Protein AF-A0A9X3ALA8-F1 (afdb_monomer_lite)

Foldseek 3Di:
DDPDDPLDAAEDEAALVLLLVQLVQCLVPDDLVLLVLQDQQFCSVLVQSVVCSLQVHHFPDADPDLAARGKHQSVVRDDDDSCVLWDNPARMAGEHEGEDDFCVSVVVVVVVVCVVVVHDCPPPDADEDEDAPQVSVVVCVVVQVVQLVSCVVRDDLSHAYEYEYEYECSRYNHPCVVPPDLDCFSVYDFDDPRLSHQWYWYDDPPFWIWIQGNVVSGIYTYHNDDDPPPGDDDDPDQDDSSLSSVVSSCVSSVPPDDRPRPDGDDDDPPDPPDD

Secondary structure (DSSP, 8-state):
---------EEEEEETHHHHHHHHHHHHHS-HHHHHHS-GGGTHHHHHHHHHHHHTS--SEE-SSSS-SEEEETTTS-SSSGGGTSPTT-SEEEEEEEE---SHHHHHHHHHHHHHTT---TT------EE-HHHHHHHHHHHHHHHHHHHHHHS-TTSEEEEEEEE-TTT-EEGGGTSS-S--GGGSPP--S-TTSSEEEEEETTTEEEEEETTTTEEEEEEEEE--TTPPPP--TTS-HHHHHHHHHHHHTT--S--TT--------------

Structure (mmCIF, N/CA/C/O backbone):
data_AF-A0A9X3ALA8-F1
#
_entry.id   AF-A0A9X3ALA8-F1
#
loop_
_atom_site.group_PDB
_atom_site.id
_atom_site.type_symbol
_atom_site.label_atom_id
_atom_site.label_alt_id
_atom_site.label_comp_id
_atom_site.label_asym_id
_atom_site.label_entity_id
_atom_site.label_seq_id
_atom_site.pdbx_PDB_ins_code
_atom_site.Cartn_x
_atom_site.Cartn_y
_atom_site.Cartn_z
_atom_site.occupancy
_atom_site.B_iso_or_equiv
_atom_site.auth_seq_id
_atom_site.auth_comp_id
_atom_site.auth_asym_id
_atom_site.auth_atom_id
_atom_site.pdbx_PDB_model_num
ATOM 1 N N . MET A 1 1 ? -40.105 -11.395 -2.330 1.00 38.12 1 MET A N 1
ATOM 2 C CA . MET A 1 1 ? -39.037 -11.523 -3.337 1.00 38.12 1 MET A CA 1
ATOM 3 C C . MET A 1 1 ? -37.806 -10.907 -2.707 1.00 38.12 1 MET A C 1
ATOM 5 O O . MET A 1 1 ? -37.690 -9.688 -2.659 1.00 38.12 1 MET A O 1
ATOM 9 N N . GLU A 1 2 ? -37.025 -11.747 -2.037 1.00 36.91 2 GLU A N 1
ATOM 10 C CA . GLU A 1 2 ? -35.783 -11.352 -1.377 1.00 36.91 2 GLU A CA 1
ATOM 11 C C . GLU A 1 2 ? -34.797 -10.885 -2.449 1.00 36.91 2 GLU A C 1
ATOM 13 O O . GLU A 1 2 ? -34.612 -11.559 -3.458 1.00 36.91 2 GLU A O 1
ATOM 18 N N . ARG A 1 3 ? -34.206 -9.702 -2.262 1.00 38.91 3 ARG A N 1
ATOM 19 C CA . ARG A 1 3 ? -33.035 -9.268 -3.029 1.00 38.91 3 ARG A CA 1
ATOM 20 C C . ARG A 1 3 ? -31.805 -9.962 -2.435 1.00 38.91 3 ARG A C 1
ATOM 22 O O . ARG A 1 3 ? -31.016 -9.317 -1.753 1.00 38.91 3 ARG A O 1
ATOM 29 N N . SER A 1 4 ? -31.685 -11.269 -2.628 1.00 48.94 4 SER A N 1
ATOM 30 C CA . SER A 1 4 ? -30.377 -11.926 -2.646 1.00 48.94 4 SER A CA 1
ATOM 31 C C . SER A 1 4 ? -29.845 -11.830 -4.079 1.00 48.94 4 SER A C 1
ATOM 33 O O . SER A 1 4 ? -30.636 -11.886 -5.015 1.00 48.94 4 SER A O 1
ATOM 35 N N . ASP A 1 5 ? -28.536 -11.652 -4.238 1.00 43.50 5 ASP A N 1
ATOM 36 C CA . ASP A 1 5 ? -27.794 -11.685 -5.515 1.00 43.50 5 ASP A CA 1
ATOM 37 C C . ASP A 1 5 ? -27.557 -10.345 -6.230 1.00 43.50 5 ASP A C 1
ATOM 39 O O . ASP A 1 5 ? -27.480 -10.281 -7.454 1.00 43.50 5 ASP A O 1
ATOM 43 N N . ILE A 1 6 ? -27.318 -9.265 -5.480 1.00 41.75 6 ILE A N 1
ATOM 44 C CA . ILE A 1 6 ? -26.367 -8.258 -5.979 1.00 41.75 6 ILE A CA 1
ATOM 45 C C . ILE A 1 6 ? -25.031 -8.534 -5.291 1.00 41.75 6 ILE A C 1
ATOM 47 O O . ILE A 1 6 ? -24.804 -8.090 -4.167 1.00 41.75 6 ILE A O 1
ATOM 51 N N . GLN A 1 7 ? -24.161 -9.289 -5.965 1.00 56.69 7 GLN A N 1
ATOM 52 C CA . GLN A 1 7 ? -22.738 -9.326 -5.639 1.00 56.69 7 GLN A CA 1
ATOM 53 C C . GLN A 1 7 ? -22.156 -7.981 -6.083 1.00 56.69 7 GLN A C 1
ATOM 55 O O . GLN A 1 7 ? -22.127 -7.662 -7.268 1.00 56.69 7 GLN A O 1
ATOM 60 N N . GLY A 1 8 ? -21.793 -7.138 -5.123 1.00 65.81 8 GLY A N 1
ATOM 61 C CA . GLY A 1 8 ? -21.275 -5.799 -5.377 1.00 65.81 8 GLY A CA 1
ATOM 62 C C . GLY A 1 8 ? -20.132 -5.483 -4.429 1.00 65.81 8 GLY A C 1
ATOM 63 O O . GLY A 1 8 ? -20.036 -6.059 -3.348 1.00 65.81 8 GLY A O 1
ATOM 64 N N . SER A 1 9 ? -19.261 -4.563 -4.828 1.00 75.56 9 SER A N 1
ATOM 65 C CA . SER A 1 9 ? -18.171 -4.081 -3.984 1.00 75.56 9 SER A CA 1
ATOM 66 C C . SER A 1 9 ? -18.457 -2.691 -3.442 1.00 75.56 9 SER A C 1
ATOM 68 O O . SER A 1 9 ? -19.070 -1.858 -4.111 1.00 75.56 9 SER A O 1
ATOM 70 N N . ILE A 1 10 ? -17.943 -2.410 -2.248 1.00 86.19 10 ILE A N 1
ATOM 71 C CA . ILE A 1 10 ? -17.918 -1.050 -1.717 1.00 86.19 10 ILE A CA 1
ATOM 72 C C . ILE A 1 10 ? -16.819 -0.284 -2.461 1.00 86.19 10 ILE A C 1
ATOM 74 O O . ILE A 1 10 ? -15.718 -0.803 -2.653 1.00 86.19 10 ILE A O 1
ATOM 78 N N . VAL A 1 11 ? -17.118 0.942 -2.880 1.00 87.88 11 VAL A N 1
ATOM 79 C CA . VAL A 1 11 ? -16.150 1.858 -3.489 1.00 87.88 11 VAL A CA 1
ATOM 80 C C . VAL A 1 11 ? -16.094 3.122 -2.643 1.00 87.88 11 VAL A C 1
ATOM 82 O O . VAL A 1 11 ? -17.128 3.727 -2.358 1.00 87.88 11 VAL A O 1
ATOM 85 N N . THR A 1 12 ? -14.888 3.514 -2.251 1.00 87.06 12 THR A N 1
ATOM 86 C CA . THR A 1 12 ? -14.603 4.780 -1.581 1.00 87.06 12 THR A CA 1
ATOM 87 C C . THR A 1 12 ? -13.748 5.619 -2.517 1.00 87.06 12 THR A C 1
ATOM 89 O O . THR A 1 12 ? -12.631 5.234 -2.859 1.00 87.06 12 THR A O 1
ATOM 92 N N . VAL A 1 13 ? -14.277 6.767 -2.930 1.00 85.56 13 VAL A N 1
ATOM 93 C CA . VAL A 1 13 ? -13.537 7.733 -3.745 1.00 85.56 13 VAL A CA 1
ATOM 94 C C . VAL A 1 13 ? -12.825 8.709 -2.820 1.00 85.56 13 VAL A C 1
ATOM 96 O O . VAL A 1 13 ? -13.446 9.282 -1.925 1.00 85.56 13 VAL A O 1
ATOM 99 N N . ILE A 1 14 ? -11.530 8.889 -3.048 1.00 84.56 14 ILE A N 1
ATOM 100 C CA . ILE A 1 14 ? -10.663 9.800 -2.307 1.00 84.56 14 ILE A CA 1
ATOM 101 C C . ILE A 1 14 ? -10.253 10.933 -3.263 1.00 84.56 14 ILE A C 1
ATOM 103 O O . ILE A 1 14 ? -9.946 10.653 -4.431 1.00 84.56 14 ILE A O 1
ATOM 107 N N . PRO A 1 15 ? -10.284 12.208 -2.830 1.00 86.62 15 PRO A N 1
ATOM 108 C CA . PRO A 1 15 ? -9.852 13.311 -3.677 1.00 86.62 15 PRO A CA 1
ATOM 109 C C . PRO A 1 15 ? -8.383 13.174 -4.089 1.00 86.62 15 PRO A C 1
ATOM 111 O O . PRO A 1 15 ? -7.535 12.859 -3.264 1.00 86.62 15 PRO A O 1
ATOM 114 N N . GLN A 1 16 ? -8.058 13.436 -5.353 1.00 87.62 16 GLN A N 1
ATOM 115 C CA . GLN A 1 16 ? -6.701 13.249 -5.873 1.00 87.62 16 GLN A CA 1
ATOM 116 C C . GLN A 1 16 ? -5.673 14.120 -5.144 1.00 87.62 16 GLN A C 1
ATOM 118 O O . GLN A 1 16 ? -4.558 13.672 -4.898 1.00 87.62 16 GLN A O 1
ATOM 123 N N . HIS A 1 17 ? -6.043 15.339 -4.740 1.00 88.06 17 HIS A N 1
ATOM 124 C CA . HIS A 1 17 ? -5.127 16.251 -4.053 1.00 88.06 17 HIS A CA 1
ATOM 125 C C . HIS A 1 17 ? -4.599 15.691 -2.723 1.00 88.06 17 HIS A C 1
ATOM 127 O O . HIS A 1 17 ? -3.529 16.109 -2.281 1.00 88.06 17 HIS A O 1
ATOM 133 N N . THR A 1 18 ? -5.300 14.746 -2.080 1.00 90.12 18 THR A N 1
ATOM 134 C CA . THR A 1 18 ? -4.857 14.203 -0.788 1.00 90.12 18 THR A CA 1
ATOM 135 C C . THR A 1 18 ? -3.587 13.371 -0.923 1.00 90.12 18 THR A C 1
ATOM 137 O O . THR A 1 18 ? -2.823 13.300 0.034 1.00 90.12 18 THR A O 1
ATOM 140 N N . ILE A 1 19 ? -3.325 12.767 -2.091 1.00 92.38 19 ILE A N 1
ATOM 141 C CA . ILE A 1 19 ? -2.098 11.990 -2.320 1.00 92.38 19 ILE A CA 1
ATOM 142 C C . ILE A 1 19 ? -0.867 12.907 -2.371 1.00 92.38 19 ILE A C 1
ATOM 144 O O . ILE A 1 19 ? 0.154 12.596 -1.768 1.00 92.38 19 ILE A O 1
ATOM 148 N N . LEU A 1 20 ? -0.975 14.069 -3.027 1.00 92.62 20 LEU A N 1
ATOM 149 C CA . LEU A 1 20 ? 0.115 15.044 -3.115 1.00 92.62 20 LEU A CA 1
ATOM 150 C C . LEU A 1 20 ? 0.273 15.802 -1.797 1.00 92.62 20 LEU A C 1
ATOM 152 O O . LEU A 1 20 ? 1.390 16.005 -1.329 1.00 92.62 20 LEU A O 1
ATOM 156 N N . TRP A 1 21 ? -0.842 16.135 -1.139 1.00 94.50 21 TRP A N 1
ATOM 157 C CA . TRP A 1 21 ? -0.806 16.655 0.225 1.00 94.50 21 TRP A CA 1
ATOM 158 C C . TRP A 1 21 ? -0.076 15.697 1.173 1.00 94.50 21 TRP A C 1
ATOM 160 O O . TRP A 1 21 ? 0.713 16.151 1.995 1.00 94.50 21 TRP A O 1
ATOM 170 N N . ALA A 1 22 ? -0.288 14.382 1.050 1.00 95.69 22 ALA A N 1
ATOM 171 C CA . ALA A 1 22 ? 0.392 13.402 1.891 1.00 95.69 22 ALA A CA 1
ATOM 172 C C . ALA A 1 22 ? 1.913 13.429 1.700 1.00 95.69 22 ALA A C 1
ATOM 174 O O . ALA A 1 22 ? 2.646 13.332 2.682 1.00 95.69 22 ALA A O 1
ATOM 175 N N . VAL A 1 23 ? 2.391 13.625 0.466 1.00 97.06 23 VAL A N 1
ATOM 176 C CA . VAL A 1 23 ? 3.822 13.813 0.179 1.00 97.06 23 VAL A CA 1
ATOM 177 C C . VAL A 1 23 ? 4.366 15.024 0.934 1.00 97.06 23 VAL A C 1
ATOM 179 O O . VAL A 1 23 ? 5.361 14.906 1.649 1.00 97.06 23 VAL A O 1
ATOM 182 N N . ASP A 1 24 ? 3.697 16.173 0.822 1.00 97.31 24 ASP A N 1
ATOM 183 C CA . ASP A 1 24 ? 4.084 17.388 1.544 1.00 97.31 24 ASP A CA 1
ATOM 184 C C . ASP A 1 24 ? 4.059 17.198 3.058 1.00 97.31 24 ASP A C 1
ATOM 186 O O . ASP A 1 24 ? 5.003 17.582 3.751 1.00 97.31 24 ASP A O 1
ATOM 190 N N . ALA A 1 25 ? 3.000 16.581 3.574 1.00 96.50 25 ALA A N 1
ATOM 191 C CA . ALA A 1 25 ? 2.825 16.351 4.995 1.00 96.50 25 ALA A CA 1
ATOM 192 C C . ALA A 1 25 ? 3.942 15.455 5.549 1.00 96.50 25 ALA A C 1
ATOM 194 O O . ALA A 1 25 ? 4.542 15.804 6.566 1.00 96.50 25 ALA A O 1
ATOM 195 N N . LEU A 1 26 ? 4.275 14.354 4.869 1.00 97.12 26 LEU A N 1
ATOM 196 C CA . LEU A 1 26 ? 5.369 13.466 5.269 1.00 97.12 26 LEU A CA 1
ATOM 197 C C . LEU A 1 26 ? 6.712 14.205 5.282 1.00 97.12 26 LEU A C 1
ATOM 199 O O . LEU A 1 26 ? 7.423 14.152 6.280 1.00 97.12 26 LEU A O 1
ATOM 203 N N . VAL A 1 27 ? 7.037 14.944 4.218 1.00 96.38 27 VAL A N 1
ATOM 204 C CA . VAL A 1 27 ? 8.310 15.680 4.116 1.00 96.38 27 VAL A CA 1
ATOM 205 C C . VAL A 1 27 ? 8.429 16.781 5.176 1.00 96.38 27 VAL A C 1
ATOM 207 O O . VAL A 1 27 ? 9.523 17.046 5.667 1.00 96.38 27 VAL A O 1
ATOM 210 N N . GLN A 1 28 ? 7.325 17.442 5.529 1.00 96.44 28 GLN A N 1
ATOM 211 C CA . GLN A 1 28 ? 7.331 18.552 6.486 1.00 96.44 28 GLN A CA 1
ATOM 212 C C . GLN A 1 28 ? 7.344 18.103 7.950 1.00 96.44 28 GLN A C 1
ATOM 214 O O . GLN A 1 28 ? 7.863 18.835 8.792 1.00 96.44 28 GLN A O 1
ATOM 219 N N . ASN A 1 29 ? 6.741 16.953 8.266 1.00 95.94 29 ASN A N 1
ATOM 220 C CA . ASN A 1 29 ? 6.513 16.534 9.654 1.00 95.94 29 ASN A CA 1
ATOM 221 C C . ASN A 1 29 ? 7.430 15.401 10.118 1.00 95.94 29 ASN A C 1
ATOM 223 O O . ASN A 1 29 ? 7.569 15.217 11.325 1.00 95.94 29 ASN A O 1
ATOM 227 N N . LEU A 1 30 ? 8.056 14.662 9.201 1.00 94.75 30 LEU A N 1
ATOM 228 C CA . LEU A 1 30 ? 9.014 13.616 9.547 1.00 94.75 30 LEU A CA 1
ATOM 229 C C . LEU A 1 30 ? 10.443 14.151 9.533 1.00 94.75 30 LEU A C 1
ATOM 231 O O . LEU A 1 30 ? 10.818 14.992 8.715 1.00 94.75 30 LEU A O 1
ATOM 235 N N . SER A 1 31 ? 11.266 13.631 10.437 1.00 93.12 31 SER A N 1
ATOM 236 C CA . SER A 1 31 ? 12.702 13.882 10.419 1.00 93.12 31 SER A CA 1
ATOM 237 C C . SER A 1 31 ? 13.378 13.193 9.227 1.00 93.12 31 SER A C 1
ATOM 239 O O . SER A 1 31 ? 12.863 12.237 8.646 1.00 93.12 31 SER A O 1
ATOM 241 N N . ALA A 1 32 ? 14.583 13.646 8.874 1.00 91.00 32 ALA A N 1
ATOM 242 C CA . ALA A 1 32 ? 15.365 13.029 7.802 1.00 91.00 32 ALA A CA 1
ATOM 243 C C . ALA A 1 32 ? 15.684 11.544 8.074 1.00 91.00 32 ALA A C 1
ATOM 245 O O . ALA A 1 32 ? 15.711 10.742 7.138 1.00 91.00 32 ALA A O 1
ATOM 246 N N . ASP A 1 33 ? 15.894 11.173 9.340 1.00 90.69 33 ASP A N 1
ATOM 247 C CA . ASP A 1 33 ? 16.177 9.791 9.740 1.00 90.69 33 ASP A CA 1
ATOM 248 C C . ASP A 1 33 ? 14.945 8.894 9.551 1.00 90.69 33 ASP A C 1
ATOM 250 O O . ASP A 1 33 ? 15.064 7.789 9.023 1.00 90.69 33 ASP A O 1
ATOM 254 N N . GLU A 1 34 ? 13.756 9.390 9.902 1.00 93.12 34 GLU A N 1
ATOM 255 C CA . GLU A 1 34 ? 12.478 8.696 9.678 1.00 93.12 34 GLU A CA 1
ATOM 256 C C . GLU A 1 34 ? 12.138 8.578 8.189 1.00 93.12 34 GLU A C 1
ATOM 258 O O . GLU A 1 34 ? 11.688 7.536 7.725 1.00 93.12 34 GLU A O 1
ATOM 263 N N . ILE A 1 35 ? 12.405 9.618 7.401 1.00 92.19 35 ILE A N 1
ATOM 264 C CA . ILE A 1 35 ? 12.254 9.553 5.943 1.00 92.19 35 ILE A CA 1
ATOM 265 C C . ILE A 1 35 ? 13.199 8.501 5.351 1.00 92.19 35 ILE A C 1
ATOM 267 O O . ILE A 1 35 ? 12.813 7.746 4.462 1.00 92.19 35 ILE A O 1
ATOM 271 N N . THR A 1 36 ? 14.434 8.425 5.851 1.00 89.12 36 THR A N 1
ATOM 272 C CA . THR A 1 36 ? 15.436 7.461 5.373 1.00 89.12 36 THR A CA 1
ATOM 273 C C . THR A 1 36 ? 15.092 6.023 5.772 1.00 89.12 36 THR A C 1
ATOM 275 O O . THR A 1 36 ? 15.470 5.086 5.063 1.00 89.12 36 THR A O 1
ATOM 278 N N . SER A 1 37 ? 14.376 5.818 6.884 1.00 91.00 37 SER A N 1
ATOM 279 C CA . SER A 1 37 ? 13.944 4.482 7.304 1.00 91.00 37 SER A CA 1
ATOM 280 C C . SER A 1 37 ? 12.807 3.921 6.445 1.00 91.00 37 SER A C 1
ATOM 282 O O . SER A 1 37 ? 12.694 2.699 6.356 1.00 91.00 37 SER A O 1
ATOM 284 N N . LEU A 1 38 ? 12.041 4.770 5.745 1.00 92.62 38 LEU A N 1
ATOM 285 C CA . LEU A 1 38 ? 11.041 4.349 4.760 1.00 92.62 38 LEU A CA 1
ATOM 286 C C . LEU A 1 38 ? 11.718 3.752 3.520 1.00 92.62 38 LEU A C 1
ATOM 288 O O . LEU A 1 38 ? 12.191 4.445 2.614 1.00 92.62 38 LEU A O 1
ATOM 292 N N . ARG A 1 39 ? 11.765 2.422 3.451 1.00 90.94 39 ARG A N 1
ATOM 293 C CA . ARG A 1 39 ? 12.515 1.720 2.406 1.00 90.94 39 ARG A CA 1
ATOM 294 C C . ARG A 1 39 ? 11.820 1.788 1.049 1.00 90.94 39 ARG A C 1
ATOM 296 O O . ARG A 1 39 ? 10.835 1.093 0.790 1.00 90.94 39 ARG A O 1
ATOM 303 N N . VAL A 1 40 ? 12.452 2.510 0.123 1.00 90.88 40 VAL A N 1
ATOM 304 C CA . VAL A 1 40 ? 11.976 2.639 -1.263 1.00 90.88 40 VAL A CA 1
ATOM 305 C C . VAL A 1 40 ? 11.856 1.292 -1.965 1.00 90.88 40 VAL A C 1
ATOM 307 O O . VAL A 1 40 ? 10.820 0.994 -2.535 1.00 90.88 40 VAL A O 1
ATOM 310 N N . ARG A 1 41 ? 12.862 0.410 -1.883 1.00 87.94 41 ARG A N 1
ATOM 311 C CA . ARG A 1 41 ? 12.823 -0.873 -2.616 1.00 87.94 41 ARG A CA 1
ATOM 312 C C . ARG A 1 41 ? 11.744 -1.844 -2.124 1.00 87.94 41 ARG A C 1
ATOM 314 O O . ARG A 1 41 ? 11.311 -2.680 -2.910 1.00 87.94 41 ARG A O 1
ATOM 321 N N . SER A 1 42 ? 11.324 -1.778 -0.855 1.00 88.44 42 SER A N 1
ATOM 322 C CA . SER A 1 42 ? 10.202 -2.587 -0.342 1.00 88.44 42 SER A CA 1
ATOM 323 C C . SER A 1 42 ? 8.847 -1.898 -0.515 1.00 88.44 42 SER A C 1
ATOM 325 O O . SER A 1 42 ? 7.827 -2.569 -0.377 1.00 88.44 42 SER A O 1
ATOM 327 N N . GLY A 1 43 ? 8.837 -0.612 -0.892 1.00 91.94 43 GLY A N 1
ATOM 328 C CA . GLY A 1 43 ? 7.647 0.220 -1.076 1.00 91.94 43 GLY A CA 1
ATOM 329 C C . GLY A 1 43 ? 6.990 0.677 0.226 1.00 91.94 43 GLY A C 1
ATOM 330 O O . GLY A 1 43 ? 5.820 1.047 0.234 1.00 91.94 43 GLY A O 1
ATOM 331 N N . GLU A 1 44 ? 7.733 0.675 1.334 1.00 94.56 44 GLU A N 1
ATOM 332 C CA . GLU A 1 44 ? 7.251 1.206 2.617 1.00 94.56 44 GLU A CA 1
ATOM 333 C C . GLU A 1 44 ? 6.888 2.698 2.513 1.00 94.56 44 GLU A C 1
ATOM 335 O O . GLU A 1 44 ? 5.928 3.142 3.139 1.00 94.56 44 GLU A O 1
ATOM 340 N N . HIS A 1 45 ? 7.576 3.463 1.657 1.00 95.25 45 HIS A N 1
ATOM 341 C CA . HIS A 1 45 ? 7.234 4.861 1.371 1.00 95.25 45 HIS A CA 1
ATOM 342 C C . HIS A 1 45 ? 5.885 5.008 0.654 1.00 95.25 45 HIS A C 1
ATOM 344 O O . HIS A 1 45 ? 5.132 5.919 0.979 1.00 95.25 45 HIS A O 1
ATOM 350 N N . LEU A 1 46 ? 5.537 4.104 -0.271 1.00 96.50 46 LEU A N 1
ATOM 351 C CA . LEU A 1 46 ? 4.221 4.103 -0.925 1.00 96.50 46 LEU A CA 1
ATOM 352 C C . LEU A 1 46 ? 3.109 3.811 0.083 1.00 96.50 46 LEU A C 1
ATOM 354 O O . LEU A 1 46 ? 2.079 4.486 0.079 1.00 96.50 46 LEU A O 1
ATOM 358 N N . ALA A 1 47 ? 3.331 2.841 0.978 1.00 96.94 47 ALA A N 1
ATOM 359 C CA . ALA A 1 47 ? 2.410 2.572 2.078 1.00 96.94 47 ALA A CA 1
ATOM 360 C C . ALA A 1 47 ? 2.238 3.819 2.961 1.00 96.94 47 ALA A C 1
ATOM 362 O O . ALA A 1 47 ? 1.105 4.195 3.259 1.00 96.94 47 ALA A O 1
ATOM 363 N N . ALA A 1 48 ? 3.329 4.507 3.313 1.00 97.00 48 ALA A N 1
ATOM 364 C CA . ALA A 1 48 ? 3.274 5.755 4.072 1.00 97.00 48 ALA A CA 1
ATOM 365 C C . ALA A 1 48 ? 2.456 6.840 3.349 1.00 97.00 48 ALA A C 1
ATOM 367 O O . ALA A 1 48 ? 1.514 7.365 3.934 1.00 97.00 48 ALA A O 1
ATOM 368 N N . ILE A 1 49 ? 2.730 7.120 2.069 1.00 96.56 49 ILE A N 1
ATOM 369 C CA . ILE A 1 49 ? 1.978 8.108 1.271 1.00 96.56 49 ILE A CA 1
ATOM 370 C C . ILE A 1 49 ? 0.478 7.781 1.256 1.00 96.56 49 ILE A C 1
ATOM 372 O O . ILE A 1 49 ? -0.349 8.638 1.567 1.00 96.56 49 ILE A O 1
ATOM 376 N N . ILE A 1 50 ? 0.114 6.537 0.934 1.00 95.44 50 ILE A N 1
ATOM 377 C CA . ILE A 1 50 ? -1.287 6.107 0.819 1.00 95.44 50 ILE A CA 1
ATOM 378 C C . ILE A 1 50 ? -2.004 6.177 2.166 1.00 95.44 50 ILE A C 1
ATOM 380 O O . ILE A 1 50 ? -3.112 6.707 2.256 1.00 95.44 50 ILE A O 1
ATOM 384 N N . THR A 1 51 ? -1.390 5.635 3.217 1.00 94.06 51 THR A N 1
ATOM 385 C CA . THR A 1 51 ? -1.983 5.643 4.559 1.00 94.06 51 THR A CA 1
ATOM 386 C C . THR A 1 51 ? -2.083 7.055 5.120 1.00 94.06 51 THR A C 1
ATOM 388 O O . THR A 1 51 ? -3.117 7.371 5.691 1.00 94.06 51 THR A O 1
ATOM 391 N N . THR A 1 52 ? -1.116 7.944 4.879 1.00 94.31 52 THR A N 1
ATOM 392 C CA . THR A 1 52 ? -1.228 9.366 5.235 1.00 94.31 52 THR A CA 1
ATOM 393 C C . THR A 1 52 ? -2.358 10.048 4.478 1.00 94.31 52 THR A C 1
ATOM 395 O O . THR A 1 52 ? -3.179 10.719 5.101 1.00 94.31 52 THR A O 1
ATOM 398 N N . ALA A 1 53 ? -2.468 9.836 3.164 1.00 92.31 53 ALA A N 1
ATOM 399 C CA . ALA A 1 53 ? -3.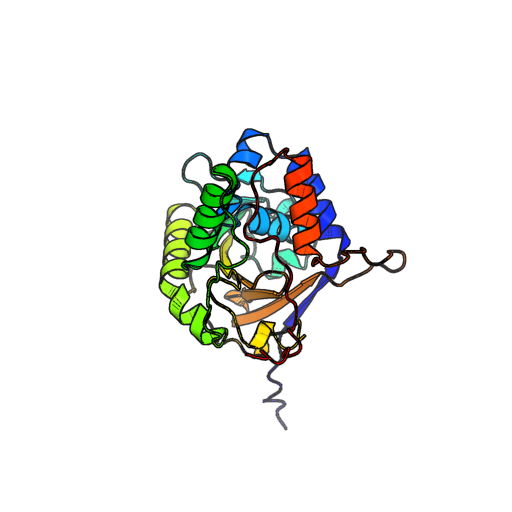557 10.391 2.362 1.00 92.31 53 ALA A CA 1
ATOM 400 C C . ALA A 1 53 ? -4.933 9.923 2.859 1.00 92.31 53 ALA A C 1
ATOM 402 O O . ALA A 1 53 ? -5.878 10.708 2.893 1.00 92.31 53 ALA A O 1
ATOM 403 N N . PHE A 1 54 ? -5.043 8.655 3.264 1.00 88.75 54 PHE A N 1
ATOM 404 C CA . PHE A 1 54 ? -6.284 8.083 3.774 1.00 88.75 54 PHE A CA 1
ATOM 405 C C . PHE A 1 54 ? -6.607 8.525 5.204 1.00 88.75 54 PHE A C 1
ATOM 407 O O . PHE A 1 54 ? -7.730 8.938 5.477 1.00 88.75 54 PHE A O 1
ATOM 414 N N . MET A 1 55 ? -5.633 8.443 6.115 1.00 88.06 55 MET A N 1
ATOM 415 C CA . MET A 1 55 ? -5.769 8.836 7.521 1.00 88.06 55 MET A CA 1
ATOM 416 C C . MET A 1 55 ? -5.911 10.349 7.686 1.00 88.06 55 MET A C 1
ATOM 418 O O . MET A 1 55 ? -6.363 10.806 8.732 1.00 88.06 55 MET A O 1
ATOM 422 N N . PHE A 1 56 ? -5.553 11.114 6.652 1.00 89.00 56 PHE A N 1
ATOM 423 C CA . PHE A 1 56 ? -5.493 12.571 6.675 1.00 89.00 56 PHE A CA 1
ATOM 424 C C . PHE A 1 56 ? -4.630 13.095 7.837 1.00 89.00 56 PHE A C 1
ATOM 426 O O . PHE A 1 56 ? -4.887 14.141 8.430 1.00 89.00 56 PHE A O 1
ATOM 433 N N . SER A 1 57 ? -3.586 12.335 8.170 1.00 91.19 57 SER A N 1
ATOM 434 C CA . SER A 1 57 ? -2.596 12.636 9.199 1.00 91.19 57 SER A CA 1
ATOM 435 C C . SER A 1 57 ? -1.286 11.919 8.876 1.00 91.19 57 SER A C 1
ATOM 437 O O . SER A 1 57 ? -1.274 10.900 8.185 1.00 91.19 57 SER A O 1
ATOM 439 N N . THR A 1 58 ? -0.161 12.455 9.342 1.00 93.75 58 THR A N 1
ATOM 440 C CA . THR A 1 58 ? 1.141 11.779 9.241 1.00 93.75 58 THR A CA 1
ATOM 441 C C . THR A 1 58 ? 1.280 10.726 10.339 1.00 93.75 58 THR A C 1
ATOM 443 O O . THR A 1 58 ? 0.636 10.858 11.386 1.00 93.75 58 THR A O 1
ATOM 446 N N . PRO A 1 59 ? 2.111 9.688 10.142 1.00 94.50 59 PRO A N 1
ATOM 447 C CA . PRO A 1 59 ? 2.400 8.753 11.217 1.00 94.50 59 PRO A CA 1
ATOM 448 C C . PRO A 1 59 ? 3.058 9.493 12.388 1.00 94.50 59 PRO A C 1
ATOM 450 O O . PRO A 1 59 ? 3.874 10.393 12.192 1.00 94.50 59 PRO A O 1
ATOM 453 N N . THR A 1 60 ? 2.675 9.126 13.607 1.00 93.31 60 THR A N 1
ATOM 454 C CA . THR A 1 60 ? 3.302 9.594 14.848 1.00 93.31 60 THR A CA 1
ATOM 455 C C . THR A 1 60 ? 4.578 8.826 15.163 1.00 93.31 60 THR A C 1
ATOM 457 O O . THR A 1 60 ? 5.418 9.332 15.898 1.00 93.31 60 THR A O 1
ATOM 460 N N . GLU A 1 61 ? 4.707 7.604 14.636 1.00 91.88 61 GLU A N 1
ATOM 461 C CA . GLU A 1 61 ? 5.909 6.778 14.754 1.00 91.88 61 GLU A CA 1
ATOM 462 C C . GLU A 1 61 ? 6.156 6.015 13.445 1.00 91.88 61 GLU A C 1
ATOM 464 O O . GLU A 1 61 ? 5.217 5.520 12.813 1.00 91.88 61 GLU A O 1
ATOM 469 N N . ILE A 1 62 ? 7.431 5.895 13.067 1.00 91.50 62 ILE A N 1
ATOM 470 C CA . ILE A 1 62 ? 7.927 5.028 11.991 1.00 91.50 62 ILE A CA 1
ATOM 471 C C . ILE A 1 62 ? 8.956 4.080 12.607 1.00 91.50 62 ILE A C 1
ATOM 473 O O . ILE A 1 62 ? 9.804 4.527 13.389 1.00 91.50 62 ILE A O 1
ATOM 477 N N . ASP A 1 63 ? 8.884 2.780 12.290 1.00 83.69 63 ASP A N 1
ATOM 478 C CA . ASP A 1 63 ? 9.729 1.786 12.964 1.00 83.69 63 ASP A CA 1
ATOM 479 C C . ASP A 1 63 ? 11.226 2.092 12.803 1.00 83.69 63 ASP A C 1
ATOM 481 O O . ASP A 1 63 ? 11.834 1.925 11.745 1.00 83.69 63 ASP A O 1
ATOM 485 N N . SER A 1 64 ? 11.831 2.489 13.919 1.00 65.62 64 SER A N 1
ATOM 486 C CA . SER A 1 64 ? 13.274 2.631 14.106 1.00 65.62 64 SER A CA 1
ATOM 487 C C . SER A 1 64 ? 13.803 1.761 15.257 1.00 65.62 64 SER A C 1
ATOM 489 O O . SER A 1 64 ? 15.009 1.736 15.504 1.00 65.62 64 SER A O 1
ATOM 491 N N . SER A 1 65 ? 12.931 1.032 15.972 1.00 68.50 65 SER A N 1
ATOM 492 C CA . SER A 1 65 ? 13.271 0.345 17.234 1.00 68.50 65 SER A CA 1
ATOM 493 C C . SER A 1 65 ? 12.551 -0.996 17.481 1.00 68.50 65 SER A C 1
ATOM 495 O O . SER A 1 65 ? 12.564 -1.515 18.597 1.00 68.50 65 SER A O 1
ATOM 497 N N . GLY A 1 66 ? 11.985 -1.613 16.441 1.00 77.50 66 GLY A N 1
ATOM 498 C CA . GLY A 1 66 ? 11.265 -2.889 16.491 1.00 77.50 66 GLY A CA 1
ATOM 499 C C . GLY A 1 66 ? 9.746 -2.765 16.678 1.00 77.50 66 GLY A C 1
ATOM 500 O O . GLY A 1 66 ? 9.101 -3.769 16.998 1.00 77.50 66 GLY A O 1
ATOM 501 N N . GLY A 1 67 ? 9.190 -1.564 16.496 1.00 87.94 67 GLY A N 1
ATOM 502 C CA . GLY A 1 67 ? 7.757 -1.260 16.513 1.00 87.94 67 GLY A CA 1
ATOM 503 C C . GLY A 1 67 ? 7.042 -1.664 15.220 1.00 87.94 67 GLY A C 1
ATOM 504 O O . GLY A 1 67 ? 7.595 -2.384 14.390 1.00 87.94 67 GLY A O 1
ATOM 505 N N . ALA A 1 68 ? 5.774 -1.279 15.064 1.00 93.00 68 ALA A N 1
ATOM 506 C CA . ALA A 1 68 ? 5.083 -1.429 13.778 1.00 93.00 68 ALA A CA 1
ATOM 507 C C . ALA A 1 68 ? 5.651 -0.428 12.761 1.00 93.00 68 ALA A C 1
ATOM 509 O O . ALA A 1 68 ? 6.065 0.656 13.163 1.00 93.00 68 ALA A O 1
ATOM 510 N N . ASP A 1 69 ? 5.653 -0.786 11.474 1.00 95.31 69 ASP A N 1
ATOM 511 C CA . ASP A 1 69 ? 6.310 0.009 10.426 1.00 95.31 69 ASP A CA 1
ATOM 512 C C . ASP A 1 69 ? 5.788 1.456 10.388 1.00 95.31 69 ASP A C 1
ATOM 514 O O . ASP A 1 69 ? 6.586 2.384 10.273 1.00 95.31 69 ASP A O 1
ATOM 518 N N . LEU A 1 70 ? 4.471 1.648 10.546 1.00 96.31 70 LEU A N 1
ATOM 519 C CA . LEU A 1 70 ? 3.830 2.963 10.664 1.00 96.31 70 LEU A CA 1
ATOM 520 C C . LEU A 1 70 ? 2.792 2.947 11.793 1.00 96.31 70 LEU A C 1
ATOM 522 O O . LEU A 1 70 ? 2.003 2.005 11.895 1.00 96.31 70 LEU A O 1
ATOM 526 N N . VAL A 1 71 ? 2.728 4.008 12.597 1.00 95.38 71 VAL A N 1
ATOM 527 C CA . VAL A 1 71 ? 1.701 4.186 13.637 1.00 95.38 71 VAL A CA 1
ATOM 528 C C . VAL A 1 71 ? 1.054 5.554 13.492 1.00 95.38 71 VAL A C 1
ATOM 530 O O . VAL A 1 71 ? 1.750 6.555 13.381 1.00 95.38 71 VAL A O 1
ATOM 533 N N . PHE A 1 72 ? -0.276 5.603 13.519 1.00 94.19 72 PHE A N 1
ATOM 534 C CA . PHE A 1 72 ? -1.066 6.829 13.416 1.00 94.19 72 PHE A CA 1
ATOM 535 C C . PHE A 1 72 ? -1.916 7.037 14.666 1.00 94.19 72 PHE A C 1
ATOM 537 O O . PHE A 1 72 ? -2.511 6.083 15.172 1.00 94.19 72 PHE A O 1
ATOM 544 N N . ASP A 1 73 ? -2.053 8.288 15.105 1.00 91.31 73 ASP A N 1
ATOM 545 C CA . ASP A 1 73 ? -3.078 8.681 16.074 1.00 91.31 73 ASP A CA 1
ATOM 546 C C . ASP A 1 73 ? -4.439 8.802 15.370 1.00 91.31 73 ASP A C 1
ATOM 548 O O . ASP A 1 73 ? -4.636 9.626 14.472 1.00 91.31 73 ASP A O 1
ATOM 552 N N . VAL A 1 74 ? -5.395 7.971 15.785 1.00 87.62 74 VAL A N 1
ATOM 553 C CA . VAL A 1 74 ? -6.753 7.935 15.227 1.00 87.62 74 VAL A CA 1
ATOM 554 C C . VAL A 1 74 ? -7.537 9.193 15.598 1.00 87.62 74 VAL A C 1
ATOM 556 O O . VAL A 1 74 ? -8.404 9.607 14.834 1.00 87.62 74 VAL A O 1
ATOM 559 N N . ALA A 1 75 ? -7.243 9.835 16.732 1.00 80.81 75 ALA A N 1
ATOM 560 C CA . ALA A 1 75 ? -7.909 11.076 17.126 1.00 80.81 75 ALA A CA 1
ATOM 561 C C . ALA A 1 75 ? -7.488 12.268 16.252 1.00 80.81 75 ALA A C 1
ATOM 563 O O . ALA A 1 75 ? -8.258 13.218 16.101 1.00 80.81 75 ALA A O 1
ATOM 564 N N . ALA A 1 76 ? -6.287 12.212 15.671 1.00 75.69 76 ALA A N 1
ATOM 565 C CA . ALA A 1 76 ? -5.791 13.214 14.732 1.00 75.69 76 ALA A CA 1
ATOM 566 C C . ALA A 1 76 ? -6.376 13.049 13.315 1.00 75.69 76 ALA A C 1
ATOM 568 O O . ALA A 1 76 ? -6.381 14.009 12.547 1.00 75.69 76 ALA A O 1
ATOM 569 N N . ALA A 1 77 ? -6.898 11.864 12.976 1.00 67.88 77 ALA A N 1
ATOM 570 C CA . ALA A 1 77 ? -7.605 11.617 11.723 1.00 67.88 77 ALA A CA 1
ATOM 571 C C . ALA A 1 77 ? -9.009 12.251 11.781 1.00 67.88 77 ALA A C 1
ATOM 573 O O . ALA A 1 77 ? -9.904 11.768 12.478 1.00 67.88 77 ALA A O 1
ATOM 574 N N . SER A 1 78 ? -9.214 13.373 11.088 1.00 54.16 78 SER A N 1
ATOM 575 C CA . SER A 1 78 ? -10.474 14.121 11.144 1.00 54.16 78 SER A CA 1
ATOM 576 C C . SER A 1 78 ? -11.649 13.387 10.452 1.00 54.16 78 SER A C 1
ATOM 578 O O . SER A 1 78 ? -11.536 12.840 9.364 1.00 54.16 78 SER A O 1
ATOM 580 N N . ASP A 1 79 ? -12.785 13.359 11.155 1.00 54.56 79 ASP A N 1
ATOM 581 C CA . ASP A 1 79 ? -14.168 12.958 10.817 1.00 54.56 79 ASP A CA 1
ATOM 582 C C . ASP A 1 79 ? -14.505 11.741 9.883 1.00 54.56 79 ASP A C 1
ATOM 584 O O . ASP A 1 79 ? -14.505 11.769 8.655 1.00 54.56 79 ASP A O 1
ATOM 588 N N . SER A 1 80 ? -14.994 10.691 10.561 1.00 50.44 80 SER A N 1
ATOM 589 C CA . SER A 1 80 ? -16.056 9.690 10.291 1.00 50.44 80 SER A CA 1
ATOM 590 C C . SER A 1 80 ? -16.088 8.691 9.119 1.00 50.44 80 SER A C 1
ATOM 592 O O . SER A 1 80 ? -16.915 7.772 9.204 1.00 50.44 80 SER A O 1
ATOM 594 N N . SER A 1 81 ? -15.251 8.732 8.077 1.00 56.69 81 SER A N 1
ATOM 595 C CA . SER A 1 81 ? -15.228 7.625 7.079 1.00 56.69 81 SER A CA 1
ATOM 596 C C . SER A 1 81 ? -14.102 6.614 7.335 1.00 56.69 81 SER A C 1
ATOM 598 O O . SER A 1 81 ? -14.350 5.406 7.384 1.00 56.69 81 SER A O 1
ATOM 600 N N . THR A 1 82 ? -12.918 7.126 7.651 1.00 60.38 82 THR A N 1
ATOM 601 C CA . THR A 1 82 ? -11.679 6.436 8.039 1.00 60.38 82 THR A CA 1
ATOM 602 C C . THR A 1 82 ? -11.872 5.567 9.279 1.00 60.38 82 THR A C 1
ATOM 604 O O . THR A 1 82 ? -11.641 4.358 9.258 1.00 60.38 82 THR A O 1
ATOM 607 N N . ALA A 1 83 ? -12.444 6.148 10.340 1.00 60.19 83 ALA A N 1
ATOM 608 C CA . ALA A 1 83 ? -12.717 5.458 11.602 1.00 60.19 83 ALA A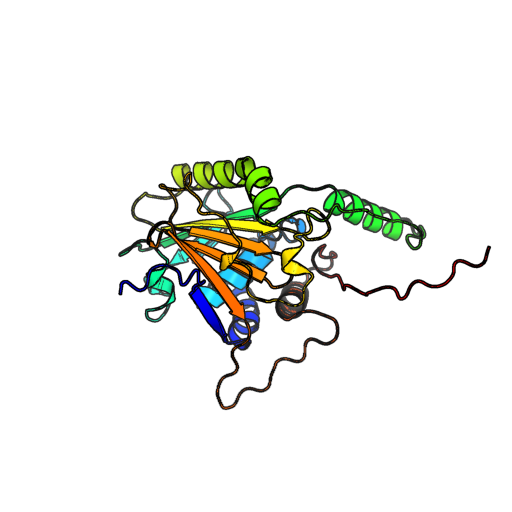 CA 1
ATOM 609 C C . ALA A 1 83 ? -13.691 4.271 11.461 1.00 60.19 83 ALA A C 1
ATOM 611 O O . ALA A 1 83 ? -13.722 3.383 12.310 1.00 60.19 83 ALA A O 1
ATOM 612 N N . LYS A 1 84 ? -14.501 4.217 10.390 1.00 67.12 84 LYS A N 1
ATOM 613 C CA . LYS A 1 84 ? -15.444 3.105 10.175 1.00 67.12 84 LYS A CA 1
ATOM 614 C C . LYS A 1 84 ? -14.763 1.829 9.681 1.00 67.12 84 LYS A C 1
ATOM 616 O O . LYS A 1 84 ? -15.427 0.789 9.690 1.00 67.12 84 LYS A O 1
ATOM 621 N N . MET A 1 85 ? -13.523 1.913 9.197 1.00 72.75 85 MET A N 1
ATOM 622 C CA . MET A 1 85 ? -12.729 0.757 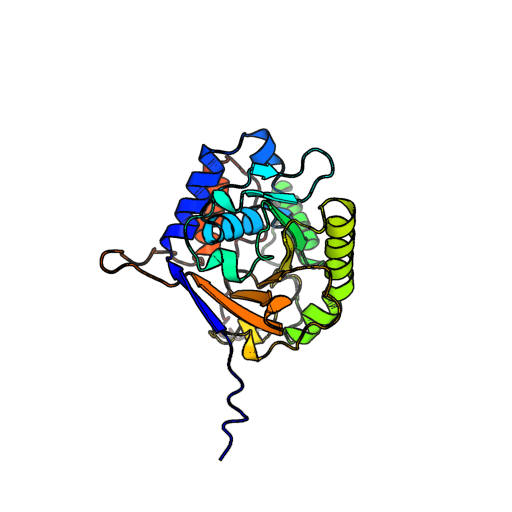8.766 1.00 72.75 85 MET A CA 1
ATOM 623 C C . MET A 1 85 ? -11.825 0.217 9.880 1.00 72.75 85 MET A C 1
ATOM 625 O O . MET A 1 85 ? -11.457 -0.950 9.823 1.00 72.75 85 MET A O 1
ATOM 629 N N . LEU A 1 86 ? -11.541 1.029 10.901 1.00 79.75 86 LEU A N 1
ATOM 630 C CA . LEU A 1 86 ? -10.680 0.685 12.034 1.00 79.75 86 LEU A CA 1
ATOM 631 C C . LEU A 1 86 ? -11.468 0.070 13.206 1.00 79.75 86 LEU A C 1
ATOM 633 O O . LEU A 1 86 ? -12.707 0.151 13.266 1.00 79.75 86 LEU A O 1
ATOM 637 N N . THR A 1 87 ? -10.739 -0.509 14.168 1.00 79.00 87 THR A N 1
ATOM 638 C CA . THR A 1 87 ? -11.304 -0.938 15.458 1.00 79.00 87 THR A CA 1
ATOM 639 C C . THR A 1 87 ? -12.010 0.239 16.141 1.00 79.00 87 THR A C 1
ATOM 641 O O . THR A 1 87 ? -11.482 1.347 16.252 1.00 79.00 87 THR A O 1
ATOM 644 N N . ALA A 1 88 ? -13.238 0.005 16.613 1.00 78.44 88 ALA A N 1
ATOM 645 C CA . ALA A 1 88 ? -14.024 1.039 17.276 1.00 78.44 88 ALA A CA 1
ATOM 646 C C . ALA A 1 88 ? -13.378 1.441 18.610 1.00 78.44 88 ALA A C 1
ATOM 648 O O . ALA A 1 88 ? -13.154 0.595 19.472 1.00 78.44 88 ALA A O 1
ATOM 649 N N . GLY A 1 89 ? -13.124 2.739 18.787 1.00 79.44 89 GLY A N 1
ATOM 650 C CA . GLY A 1 89 ? -12.479 3.265 19.992 1.00 79.44 89 GLY A CA 1
ATOM 651 C C . GLY A 1 89 ? -10.966 3.033 20.056 1.00 79.44 89 GLY A C 1
ATOM 652 O O . GLY A 1 89 ? -10.374 3.341 21.090 1.00 79.44 89 GLY A O 1
ATOM 653 N N . ALA A 1 90 ? -10.348 2.527 18.979 1.00 87.69 90 ALA A N 1
ATOM 654 C CA . ALA A 1 90 ? -8.896 2.473 18.861 1.00 87.69 90 ALA A CA 1
ATOM 655 C C . ALA A 1 90 ? -8.307 3.881 18.980 1.00 87.69 90 ALA A C 1
ATOM 657 O O . ALA A 1 90 ? -8.833 4.834 18.398 1.00 87.69 90 ALA A O 1
ATOM 658 N N . LYS A 1 91 ? -7.218 4.001 19.742 1.00 90.44 91 LYS A N 1
ATOM 659 C CA . LYS A 1 91 ? -6.464 5.255 19.847 1.00 90.44 91 LYS A CA 1
ATOM 660 C C . LYS A 1 91 ? -5.405 5.333 18.765 1.00 90.44 91 LYS A C 1
ATOM 662 O O . LYS A 1 91 ? -5.209 6.396 18.192 1.00 90.44 91 LYS A O 1
ATOM 667 N N . LEU A 1 92 ? -4.760 4.205 18.483 1.00 93.19 92 LEU A N 1
ATOM 668 C CA . LEU A 1 92 ? -3.736 4.104 17.457 1.00 93.19 92 LEU A CA 1
ATOM 669 C C . LEU A 1 92 ? -4.183 3.184 16.320 1.00 93.19 92 LEU A C 1
ATOM 671 O O . LEU A 1 92 ? -4.955 2.244 16.524 1.00 93.19 92 LEU A O 1
ATOM 675 N N . ALA A 1 93 ? -3.667 3.448 15.124 1.00 94.06 93 ALA A N 1
ATOM 676 C CA . ALA A 1 93 ? -3.716 2.541 13.987 1.00 94.06 93 ALA A CA 1
ATOM 677 C C . ALA A 1 93 ? -2.289 2.202 13.562 1.00 94.06 93 ALA A C 1
ATOM 679 O O . ALA A 1 93 ? -1.550 3.063 13.090 1.00 94.06 93 ALA A O 1
ATOM 680 N N . ALA A 1 94 ? -1.909 0.944 13.752 1.00 96.00 94 ALA A N 1
ATOM 681 C CA . ALA A 1 94 ? -0.598 0.425 13.410 1.00 96.00 94 ALA A CA 1
ATOM 682 C C . ALA A 1 94 ? -0.659 -0.354 12.095 1.00 96.00 94 ALA A C 1
ATOM 684 O O . ALA A 1 94 ? -1.573 -1.161 11.883 1.00 96.00 94 ALA A O 1
ATOM 685 N N . PHE A 1 95 ? 0.332 -0.131 11.238 1.00 96.94 95 PHE A N 1
ATOM 686 C CA . PHE A 1 95 ? 0.497 -0.800 9.959 1.00 96.94 95 PHE A CA 1
ATOM 687 C C . PHE A 1 95 ? 1.813 -1.571 9.926 1.00 96.94 95 PHE A C 1
ATOM 689 O O . PHE A 1 95 ? 2.858 -1.050 10.307 1.00 96.94 95 PHE A O 1
ATOM 696 N N . GLU A 1 96 ? 1.762 -2.806 9.435 1.00 97.50 96 GLU A N 1
ATOM 697 C CA . GLU A 1 96 ? 2.954 -3.561 9.044 1.00 97.50 96 GLU A CA 1
ATOM 698 C C . GLU A 1 96 ? 2.910 -3.743 7.525 1.00 97.50 96 GLU A C 1
ATOM 700 O O . GLU A 1 96 ? 2.025 -4.417 6.984 1.00 97.50 96 GLU A O 1
ATOM 705 N N . ALA A 1 97 ? 3.857 -3.106 6.843 1.00 96.50 97 ALA A N 1
ATOM 706 C CA . ALA A 1 97 ? 3.986 -3.117 5.403 1.00 96.50 97 ALA A CA 1
ATOM 707 C C . ALA A 1 97 ? 4.858 -4.295 4.961 1.00 96.50 97 ALA A C 1
ATOM 709 O O . ALA A 1 97 ? 5.933 -4.584 5.497 1.00 96.50 97 ALA A O 1
ATOM 710 N N . LYS A 1 98 ? 4.389 -5.018 3.954 1.00 95.12 98 LYS A N 1
ATOM 711 C CA . LYS A 1 98 ? 5.119 -6.089 3.290 1.00 95.12 98 LYS A CA 1
ATOM 712 C C . LYS A 1 98 ? 4.934 -5.948 1.802 1.00 95.12 98 LYS A C 1
ATOM 714 O O . LYS A 1 98 ? 3.904 -5.502 1.323 1.00 95.12 98 LYS A O 1
ATOM 719 N N . SER A 1 99 ? 5.915 -6.426 1.065 1.00 93.31 99 SER A N 1
ATOM 720 C CA . SER A 1 99 ? 5.754 -6.657 -0.356 1.00 93.31 99 SER A CA 1
ATOM 721 C C . SER A 1 99 ? 5.748 -8.143 -0.628 1.00 93.31 99 SER A C 1
ATOM 723 O O . SER A 1 99 ? 6.499 -8.895 0.005 1.00 93.31 99 SER A O 1
ATOM 725 N N . ILE A 1 100 ? 4.970 -8.547 -1.627 1.00 92.00 100 ILE A N 1
ATOM 726 C CA . ILE A 1 100 ? 5.142 -9.855 -2.241 1.00 92.00 100 ILE A CA 1
ATOM 727 C C . ILE A 1 100 ? 6.582 -9.973 -2.746 1.00 92.00 100 ILE A C 1
ATOM 729 O O . ILE A 1 100 ? 7.205 -9.000 -3.180 1.00 92.00 100 ILE A O 1
ATOM 733 N N . THR A 1 101 ? 7.130 -11.172 -2.596 1.00 85.62 101 THR A N 1
ATOM 734 C CA . THR A 1 101 ? 8.448 -11.532 -3.106 1.00 85.62 101 THR A CA 1
ATOM 735 C C . THR A 1 101 ? 8.351 -11.902 -4.576 1.00 85.62 101 THR A C 1
ATOM 737 O O . THR A 1 101 ? 7.508 -12.718 -4.945 1.00 85.62 101 THR A O 1
ATOM 740 N N . GLY A 1 102 ? 9.284 -11.405 -5.372 1.00 86.69 102 GLY A N 1
ATOM 741 C CA . GLY A 1 102 ? 9.527 -11.889 -6.719 1.00 86.69 102 GLY A CA 1
ATOM 742 C C . GLY A 1 102 ? 10.955 -11.584 -7.151 1.00 86.69 102 GLY A C 1
ATOM 743 O O . GLY A 1 102 ? 11.779 -11.083 -6.374 1.00 86.69 102 GLY A O 1
ATOM 744 N N . ASP A 1 103 ? 11.249 -11.954 -8.389 1.00 88.81 103 ASP A N 1
ATOM 745 C CA . ASP A 1 103 ? 12.594 -11.890 -8.941 1.00 88.81 103 ASP A CA 1
ATOM 746 C C . ASP A 1 103 ? 12.906 -10.545 -9.609 1.00 88.81 103 ASP A C 1
ATOM 748 O O . ASP A 1 103 ? 14.087 -10.240 -9.812 1.00 88.81 103 ASP A O 1
ATOM 752 N N . PHE A 1 104 ? 11.893 -9.707 -9.870 1.00 91.12 104 PHE A N 1
ATOM 753 C CA . PHE A 1 104 ? 12.076 -8.444 -10.582 1.00 91.12 104 PHE A CA 1
ATOM 754 C C . PHE A 1 104 ? 12.990 -7.500 -9.818 1.00 91.12 104 PHE A C 1
ATOM 756 O O . PHE A 1 104 ? 13.886 -6.902 -10.394 1.00 91.12 104 PHE A O 1
ATOM 763 N N . ARG A 1 105 ? 12.866 -7.409 -8.494 1.00 83.06 105 ARG A N 1
ATOM 764 C CA . ARG A 1 105 ? 13.753 -6.528 -7.713 1.00 83.06 105 ARG A CA 1
ATOM 765 C C . ARG A 1 105 ? 15.223 -6.918 -7.785 1.00 83.06 105 ARG A C 1
ATOM 767 O O . ARG A 1 105 ? 16.081 -6.059 -7.585 1.00 83.06 105 ARG A O 1
ATOM 774 N N . ARG A 1 106 ? 15.534 -8.199 -8.000 1.00 86.31 106 ARG A N 1
ATOM 775 C CA . ARG A 1 106 ? 16.921 -8.628 -8.233 1.00 86.31 106 ARG A CA 1
ATOM 776 C C . ARG A 1 106 ? 17.350 -8.274 -9.647 1.00 86.31 106 ARG A C 1
ATOM 778 O O . ARG A 1 106 ? 18.466 -7.802 -9.815 1.00 86.31 106 ARG A O 1
ATOM 785 N N . PHE A 1 107 ? 16.468 -8.485 -10.618 1.00 90.50 107 PHE A N 1
ATOM 786 C CA . PHE A 1 107 ? 16.677 -8.101 -12.008 1.00 90.50 107 PHE A CA 1
ATOM 787 C C . PHE A 1 107 ? 16.940 -6.591 -12.147 1.00 90.50 107 PHE A C 1
ATOM 789 O O . PHE A 1 107 ? 17.969 -6.191 -12.676 1.00 90.50 107 PHE A O 1
ATOM 796 N N . ASP A 1 108 ? 16.092 -5.753 -11.558 1.00 88.44 108 ASP A N 1
ATOM 797 C CA . ASP A 1 108 ? 16.238 -4.297 -11.493 1.00 88.44 108 ASP A CA 1
ATOM 798 C C . ASP A 1 108 ? 17.578 -3.877 -10.859 1.00 88.44 108 ASP A C 1
ATOM 800 O O . ASP A 1 108 ? 18.337 -3.100 -11.435 1.00 88.44 108 ASP A O 1
ATOM 804 N N . ALA A 1 109 ? 17.950 -4.488 -9.728 1.00 85.62 109 ALA A N 1
ATOM 805 C CA . ALA A 1 109 ? 19.249 -4.231 -9.103 1.00 85.62 109 ALA A CA 1
ATOM 806 C C . ALA A 1 109 ? 20.437 -4.652 -9.991 1.00 85.62 109 ALA A C 1
ATOM 808 O O . ALA A 1 109 ? 21.499 -4.029 -9.937 1.00 85.62 109 ALA A O 1
ATOM 809 N N . GLN A 1 110 ? 20.288 -5.708 -10.799 1.00 88.62 110 GLN A N 1
ATOM 810 C CA . GLN A 1 110 ? 21.302 -6.110 -11.774 1.00 88.62 110 GLN A CA 1
ATOM 811 C C . GLN A 1 110 ? 21.415 -5.085 -12.904 1.00 88.62 110 GLN A C 1
ATOM 813 O O . GLN A 1 110 ? 22.538 -4.734 -13.263 1.00 88.62 110 GLN A O 1
ATOM 818 N N . LEU A 1 111 ? 20.297 -4.548 -13.407 1.00 88.75 111 LEU A N 1
ATOM 819 C CA . LEU A 1 111 ? 20.313 -3.478 -14.410 1.00 88.75 111 LEU A CA 1
ATOM 820 C C . LEU A 1 111 ? 21.055 -2.239 -13.903 1.00 88.75 111 LEU A C 1
ATOM 822 O O . LEU A 1 111 ? 21.878 -1.681 -14.627 1.00 88.75 111 LEU A O 1
ATOM 826 N N . ASP A 1 112 ? 20.834 -1.839 -12.652 1.00 86.81 112 ASP A N 1
ATOM 827 C CA . ASP A 1 112 ? 21.551 -0.708 -12.055 1.00 86.81 112 ASP A CA 1
ATOM 828 C C . ASP A 1 112 ? 23.061 -0.955 -11.973 1.00 86.81 112 ASP A C 1
ATOM 830 O O . ASP A 1 112 ? 23.858 -0.079 -12.314 1.00 86.81 112 ASP A O 1
ATOM 834 N N . GLN A 1 113 ? 23.474 -2.165 -11.593 1.00 88.56 113 GLN A N 1
ATOM 835 C CA . GLN A 1 113 ? 24.890 -2.540 -11.585 1.00 88.56 113 GLN A CA 1
ATOM 836 C C . GLN A 1 113 ? 25.495 -2.544 -12.994 1.00 88.56 113 GLN A C 1
ATOM 838 O O . GLN A 1 113 ? 26.617 -2.074 -13.172 1.00 88.56 113 GLN A O 1
ATOM 843 N N . MET A 1 114 ? 24.768 -3.043 -13.997 1.00 90.94 114 MET A N 1
ATOM 844 C CA . MET A 1 114 ? 25.195 -3.018 -15.401 1.00 90.94 114 MET A CA 1
ATOM 845 C C . MET A 1 114 ? 25.396 -1.575 -15.886 1.00 90.94 114 MET A C 1
ATOM 847 O O . MET A 1 114 ? 26.461 -1.243 -16.407 1.00 90.94 114 MET A O 1
ATOM 851 N N . ARG A 1 115 ? 24.431 -0.683 -15.619 1.00 89.25 115 ARG A N 1
ATOM 852 C CA . ARG A 1 115 ? 24.518 0.749 -15.960 1.00 89.25 115 ARG A CA 1
ATOM 853 C C . ARG A 1 115 ? 25.718 1.424 -15.301 1.00 89.25 115 ARG A C 1
ATOM 855 O O . ARG A 1 115 ? 26.438 2.166 -15.963 1.00 89.25 115 ARG A O 1
ATOM 862 N N . GLN A 1 116 ? 25.984 1.132 -14.026 1.00 89.38 116 GLN A N 1
ATOM 863 C CA . GLN A 1 116 ? 27.158 1.655 -13.313 1.00 89.38 116 GLN A CA 1
ATOM 864 C C . GLN A 1 116 ? 28.487 1.192 -13.927 1.00 89.38 116 GLN A C 1
ATOM 866 O O . GLN A 1 116 ? 29.482 1.912 -13.845 1.00 89.38 116 GLN A O 1
ATOM 871 N N . ARG A 1 117 ? 28.513 0.014 -14.563 1.00 92.31 117 ARG A N 1
ATOM 872 C CA . ARG A 1 117 ? 29.673 -0.503 -15.307 1.00 92.31 117 ARG A CA 1
ATOM 873 C C . ARG A 1 117 ? 29.734 -0.018 -16.762 1.00 92.31 117 ARG A C 1
ATOM 875 O O . ARG A 1 117 ? 30.692 -0.346 -17.458 1.00 92.31 117 ARG A O 1
ATOM 882 N N . GLY A 1 118 ? 28.759 0.773 -17.216 1.00 91.19 118 GLY A N 1
ATOM 883 C CA . GLY A 1 118 ? 28.659 1.243 -18.599 1.00 91.19 118 GLY A CA 1
ATOM 884 C C . GLY A 1 118 ? 28.228 0.160 -19.593 1.00 91.19 118 GLY A C 1
ATOM 885 O O . GLY A 1 118 ? 28.513 0.281 -20.781 1.00 91.19 118 GLY A O 1
ATOM 886 N N . GLU A 1 119 ? 27.585 -0.909 -19.116 1.00 93.44 119 GLU A N 1
ATOM 887 C CA . GLU A 1 119 ? 27.055 -1.984 -19.958 1.00 93.44 119 GLU A CA 1
ATOM 888 C C . GLU A 1 119 ? 25.712 -1.583 -20.586 1.00 93.44 119 GLU A C 1
ATOM 890 O O . GLU A 1 119 ? 24.900 -0.883 -19.973 1.00 93.44 119 GLU A O 1
ATOM 895 N N . ASP A 1 120 ? 25.469 -2.053 -21.811 1.00 89.25 120 ASP A N 1
ATOM 896 C CA . ASP A 1 120 ? 24.180 -1.890 -22.480 1.00 89.25 120 ASP A CA 1
ATOM 897 C C . ASP A 1 120 ? 23.134 -2.827 -21.856 1.00 89.25 120 ASP A C 1
ATOM 899 O O . ASP A 1 120 ? 23.376 -4.018 -21.659 1.00 89.25 120 ASP A O 1
ATOM 903 N N . THR A 1 121 ? 21.966 -2.271 -21.542 1.00 88.19 121 THR A N 1
ATOM 904 C CA . THR A 1 121 ? 20.838 -2.974 -20.911 1.00 88.19 121 THR A CA 1
ATOM 905 C C . THR A 1 121 ? 19.636 -3.125 -21.845 1.00 88.19 121 THR A C 1
ATOM 907 O O . THR A 1 121 ? 18.632 -3.706 -21.446 1.00 88.19 121 THR A O 1
ATOM 910 N N . SER A 1 122 ? 19.733 -2.636 -23.088 1.00 85.69 122 SER A N 1
ATOM 911 C CA . SER A 1 122 ? 18.629 -2.591 -24.056 1.00 85.69 122 SER A CA 1
ATOM 912 C C . SER A 1 122 ? 18.048 -3.964 -24.422 1.00 85.69 122 SER A C 1
ATOM 914 O O . SER A 1 122 ? 16.865 -4.058 -24.728 1.00 85.69 122 SER A O 1
ATOM 916 N N . ASN A 1 123 ? 18.855 -5.029 -24.345 1.00 84.44 123 ASN A N 1
ATOM 917 C CA . ASN A 1 123 ? 18.467 -6.402 -24.699 1.00 84.44 123 ASN A CA 1
ATOM 918 C C . ASN A 1 123 ? 18.211 -7.306 -23.482 1.00 84.44 123 ASN A C 1
ATOM 920 O O . ASN A 1 123 ? 18.155 -8.531 -23.609 1.00 84.44 123 ASN A O 1
ATOM 924 N N . THR A 1 124 ? 18.096 -6.721 -22.292 1.00 88.88 124 THR A N 1
ATOM 925 C CA . THR A 1 124 ? 17.863 -7.468 -21.059 1.00 88.88 124 THR A CA 1
ATOM 926 C C . THR A 1 124 ? 16.364 -7.500 -20.767 1.00 88.88 124 THR A C 1
ATOM 928 O O . THR A 1 124 ? 15.729 -6.454 -20.668 1.00 88.88 124 THR A O 1
ATOM 931 N N . TRP A 1 125 ? 15.791 -8.694 -20.613 1.00 89.44 125 TRP A N 1
ATOM 932 C CA . TRP A 1 125 ? 14.351 -8.886 -20.430 1.00 89.44 125 TRP A CA 1
ATOM 933 C C . TRP A 1 125 ? 14.036 -9.652 -19.143 1.00 89.44 125 TRP A C 1
ATOM 935 O O . TRP A 1 125 ? 14.832 -10.464 -18.671 1.00 89.44 125 TRP A O 1
ATOM 945 N N . HIS A 1 126 ? 12.858 -9.380 -18.582 1.00 91.19 126 HIS A N 1
ATOM 946 C CA . HIS A 1 126 ? 12.296 -10.072 -17.425 1.00 91.19 126 HIS A CA 1
ATOM 947 C C . HIS A 1 126 ? 10.864 -10.472 -17.752 1.00 91.19 126 HIS A C 1
ATOM 949 O O . HIS A 1 126 ? 10.060 -9.633 -18.154 1.00 91.19 126 HIS A O 1
ATOM 955 N N . GLU A 1 127 ? 10.553 -11.750 -17.584 1.00 91.31 127 GLU A N 1
ATOM 956 C CA . GLU A 1 127 ? 9.218 -12.286 -17.821 1.00 91.31 127 GLU A CA 1
ATOM 957 C C . GLU A 1 127 ? 8.464 -12.433 -16.501 1.00 91.31 127 GLU A C 1
ATOM 959 O O . GLU A 1 127 ? 9.002 -12.902 -15.496 1.00 91.31 127 GLU A O 1
ATOM 964 N N . VAL A 1 128 ? 7.182 -12.076 -16.521 1.00 91.25 128 VAL A N 1
ATOM 965 C CA . VAL A 1 128 ? 6.262 -12.288 -15.405 1.00 91.25 128 VAL A CA 1
ATOM 966 C C . VAL A 1 128 ? 5.040 -13.053 -15.892 1.00 91.25 128 VAL A C 1
ATOM 968 O O . VAL A 1 128 ? 4.518 -12.810 -16.977 1.00 91.25 128 VAL A O 1
ATOM 971 N N . THR A 1 129 ? 4.580 -14.010 -15.090 1.00 89.94 129 THR A N 1
ATOM 972 C CA . THR A 1 129 ? 3.342 -14.737 -15.378 1.00 89.94 129 THR A CA 1
ATOM 973 C C . THR A 1 12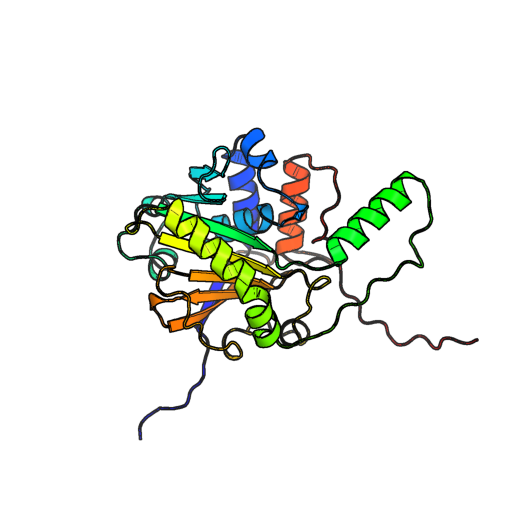9 ? 2.146 -13.935 -14.885 1.00 89.94 129 THR A C 1
ATOM 975 O O . THR A 1 129 ? 2.095 -13.555 -13.714 1.00 89.94 129 THR A O 1
ATOM 978 N N . VAL A 1 130 ? 1.164 -13.739 -15.764 1.00 92.31 130 VAL A N 1
ATOM 979 C CA . VAL A 1 130 ? -0.135 -13.167 -15.402 1.00 92.31 130 VAL A CA 1
ATOM 980 C C . VAL A 1 130 ? -0.972 -14.222 -14.678 1.00 92.31 130 VAL A C 1
ATOM 982 O O . VAL A 1 130 ? -1.110 -15.351 -15.153 1.00 92.31 130 VAL A O 1
ATOM 985 N N . LYS A 1 131 ? -1.530 -13.868 -13.521 1.00 94.88 131 LYS A N 1
ATOM 986 C CA . LYS A 1 131 ? -2.358 -14.744 -12.678 1.00 94.88 131 LYS A CA 1
ATOM 987 C C . LYS A 1 131 ? -3.626 -14.016 -12.241 1.00 94.88 131 LYS A C 1
ATOM 989 O O . LYS A 1 131 ? -3.714 -12.801 -12.366 1.00 94.88 131 LYS A O 1
ATOM 994 N N . SER A 1 132 ? -4.595 -14.744 -11.687 1.00 95.56 132 SER A N 1
ATOM 995 C CA . SER A 1 132 ? -5.712 -14.090 -10.991 1.00 95.56 132 SER A CA 1
ATOM 996 C C . SER A 1 132 ? -5.239 -13.439 -9.689 1.00 95.56 132 SER A C 1
ATOM 998 O O . SER A 1 132 ? -4.344 -13.966 -9.013 1.00 95.56 132 SER A O 1
ATOM 1000 N N . ALA A 1 133 ? -5.879 -12.343 -9.296 1.00 95.50 133 ALA A N 1
ATOM 1001 C CA . ALA A 1 133 ? -5.636 -11.670 -8.026 1.00 95.50 133 ALA A CA 1
ATOM 1002 C C . ALA A 1 133 ? -5.797 -12.629 -6.827 1.00 95.50 133 ALA A C 1
ATOM 1004 O O . ALA A 1 133 ? -4.959 -12.641 -5.922 1.00 95.50 133 ALA A O 1
ATOM 1005 N N . ASN A 1 134 ? -6.796 -13.520 -6.852 1.00 96.56 134 ASN A N 1
ATOM 1006 C CA . ASN A 1 134 ? -6.982 -14.537 -5.807 1.00 96.56 134 ASN A CA 1
ATOM 1007 C C . ASN A 1 134 ? -5.819 -15.532 -5.740 1.00 96.56 134 ASN A C 1
ATOM 1009 O O . ASN A 1 134 ? -5.385 -15.905 -4.649 1.00 96.56 134 ASN A O 1
ATOM 1013 N N . THR A 1 135 ? -5.270 -15.961 -6.882 1.00 97.12 135 THR A N 1
ATOM 1014 C CA . THR A 1 135 ? -4.070 -16.814 -6.898 1.00 97.12 135 THR A CA 1
ATOM 1015 C C . THR A 1 135 ? -2.895 -16.103 -6.229 1.00 97.12 135 THR A C 1
ATOM 1017 O O . THR A 1 135 ? -2.234 -16.695 -5.377 1.00 97.12 135 THR A O 1
ATOM 1020 N N . ILE A 1 136 ? -2.678 -14.827 -6.554 1.00 96.69 136 ILE A N 1
ATOM 1021 C CA . ILE A 1 136 ? -1.589 -14.025 -5.984 1.00 96.69 136 ILE A CA 1
ATOM 1022 C C . ILE A 1 136 ? -1.766 -13.850 -4.467 1.00 96.69 136 ILE A C 1
ATOM 1024 O O . ILE A 1 136 ? -0.810 -14.053 -3.721 1.00 96.69 136 ILE A O 1
ATOM 1028 N N . LEU A 1 137 ? -2.975 -13.546 -3.979 1.00 96.81 137 LEU A N 1
ATOM 1029 C CA . LEU A 1 137 ? -3.243 -13.430 -2.535 1.00 96.81 137 LEU A CA 1
ATOM 1030 C C . LEU A 1 137 ? -3.022 -14.747 -1.788 1.00 96.81 137 LEU A C 1
ATOM 1032 O O . LEU A 1 137 ? -2.453 -14.750 -0.695 1.00 96.81 137 LEU A O 1
ATOM 1036 N N . ASN A 1 138 ? -3.429 -15.869 -2.385 1.00 96.00 138 ASN A N 1
ATOM 1037 C CA . ASN A 1 138 ? -3.207 -17.192 -1.811 1.00 96.00 138 ASN A CA 1
ATOM 1038 C C . ASN A 1 138 ? -1.711 -17.521 -1.700 1.00 96.00 138 ASN A C 1
ATOM 1040 O O . ASN A 1 138 ? -1.266 -18.020 -0.665 1.00 96.00 138 ASN A O 1
ATOM 1044 N N . GLU A 1 139 ? -0.922 -17.198 -2.726 1.00 95.69 139 GLU A N 1
ATOM 1045 C CA . GLU A 1 139 ? 0.539 -17.332 -2.694 1.00 95.69 139 GLU A CA 1
ATOM 1046 C C . GLU A 1 139 ? 1.189 -16.370 -1.685 1.00 95.69 139 GLU A C 1
ATOM 1048 O O . GLU A 1 139 ? 2.166 -16.737 -1.032 1.00 95.69 139 GLU A O 1
ATOM 1053 N N . ALA A 1 140 ? 0.616 -15.176 -1.495 1.00 96.25 140 ALA A N 1
ATOM 1054 C CA . ALA A 1 140 ? 1.085 -14.167 -0.544 1.00 96.25 140 ALA A CA 1
ATOM 1055 C C . ALA A 1 140 ? 0.725 -14.465 0.922 1.00 96.25 140 ALA A C 1
ATOM 1057 O O . ALA A 1 140 ? 1.200 -13.788 1.843 1.00 96.25 140 ALA A O 1
ATOM 1058 N N . ARG A 1 141 ? -0.120 -15.475 1.169 1.00 96.31 141 ARG A N 1
ATOM 1059 C CA . ARG A 1 141 ? -0.617 -15.829 2.505 1.00 96.31 141 ARG A CA 1
ATOM 1060 C C . ARG A 1 141 ? 0.495 -15.953 3.556 1.00 96.31 141 ARG A C 1
ATOM 1062 O O . ARG A 1 141 ? 0.308 -15.410 4.644 1.00 96.31 141 ARG A O 1
ATOM 1069 N N . PRO A 1 142 ? 1.660 -16.579 3.294 1.00 95.69 142 PRO A N 1
ATOM 1070 C CA . PRO A 1 142 ? 2.746 -16.628 4.270 1.00 95.69 142 PRO A CA 1
ATOM 1071 C C . PRO A 1 142 ? 3.292 -15.245 4.660 1.00 95.69 142 PRO A C 1
ATOM 1073 O O . PRO A 1 142 ? 3.566 -15.027 5.842 1.00 95.69 142 PRO A O 1
ATOM 1076 N N . GLN A 1 143 ? 3.434 -14.295 3.720 1.00 95.81 143 GLN A N 1
ATOM 1077 C CA . GLN A 1 143 ? 3.848 -12.924 4.057 1.00 95.81 143 GLN A CA 1
ATOM 1078 C C . GLN A 1 143 ? 2.783 -12.207 4.888 1.00 95.81 143 GLN A C 1
ATOM 1080 O O . GLN A 1 143 ? 3.122 -11.561 5.880 1.00 95.81 143 GLN A O 1
ATOM 1085 N N . ILE A 1 144 ? 1.510 -12.358 4.516 1.00 97.38 144 ILE A N 1
ATOM 1086 C CA . ILE A 1 144 ? 0.380 -11.754 5.230 1.00 97.38 144 ILE A CA 1
ATOM 1087 C C . ILE A 1 144 ? 0.329 -12.268 6.678 1.00 97.38 144 ILE A C 1
ATOM 1089 O O . ILE A 1 144 ? 0.258 -11.478 7.619 1.00 97.38 144 ILE A O 1
ATOM 1093 N N . LEU A 1 145 ? 0.425 -13.587 6.877 1.00 97.12 145 LEU A N 1
ATOM 1094 C CA . LEU A 1 145 ? 0.433 -14.201 8.209 1.00 97.12 145 LEU A CA 1
ATOM 1095 C C . LEU A 1 145 ? 1.644 -13.756 9.036 1.00 97.12 145 LEU A C 1
ATOM 1097 O O . LEU A 1 145 ? 1.518 -13.520 10.234 1.00 97.12 145 LEU A O 1
ATOM 1101 N N . ARG A 1 146 ? 2.810 -13.578 8.406 1.00 96.06 146 ARG A N 1
ATOM 1102 C CA . ARG A 1 146 ? 3.999 -13.056 9.087 1.00 96.06 146 ARG A CA 1
ATOM 1103 C C . ARG A 1 146 ? 3.806 -11.612 9.553 1.00 96.06 146 ARG A C 1
ATOM 1105 O O . ARG A 1 146 ? 4.177 -11.309 10.683 1.00 96.06 146 ARG A O 1
ATOM 1112 N N . ALA A 1 147 ? 3.212 -10.755 8.720 1.00 96.69 147 ALA A N 1
ATOM 1113 C CA . ALA A 1 147 ? 2.890 -9.375 9.086 1.00 96.69 147 ALA A CA 1
ATOM 1114 C C . ALA A 1 147 ? 1.887 -9.320 10.243 1.00 96.69 147 ALA A C 1
ATOM 1116 O O . ALA A 1 147 ? 2.109 -8.619 11.229 1.00 96.69 147 ALA A O 1
ATOM 1117 N N . ARG A 1 148 ? 0.832 -10.142 10.168 1.00 96.88 148 ARG A N 1
ATOM 1118 C CA . ARG A 1 148 ? -0.120 -10.346 11.264 1.00 96.88 148 ARG A CA 1
ATOM 1119 C C . ARG A 1 148 ? 0.616 -10.714 12.551 1.00 96.88 148 ARG A C 1
ATOM 1121 O O . ARG A 1 148 ? 0.474 -10.025 13.552 1.00 96.88 148 ARG A O 1
ATOM 1128 N N . ASP A 1 149 ? 1.445 -11.755 12.530 1.00 96.88 149 ASP A N 1
ATOM 1129 C CA . ASP A 1 149 ? 2.157 -12.228 13.722 1.00 96.88 149 ASP A CA 1
ATOM 1130 C C . ASP A 1 149 ? 3.128 -11.180 14.295 1.00 96.88 149 ASP A C 1
ATOM 1132 O O . ASP A 1 149 ? 3.384 -11.173 15.501 1.00 96.88 149 ASP A O 1
ATOM 1136 N N . GLN A 1 150 ? 3.679 -10.293 13.458 1.00 96.00 150 GLN A N 1
ATOM 1137 C CA . GLN A 1 150 ? 4.472 -9.146 13.909 1.00 96.00 150 GLN A CA 1
ATOM 1138 C C . GLN A 1 150 ? 3.592 -8.116 14.625 1.00 96.00 150 GLN A C 1
ATOM 1140 O O . GLN A 1 150 ? 3.916 -7.740 15.751 1.00 96.00 150 GLN A O 1
ATOM 1145 N N . LEU A 1 151 ? 2.451 -7.737 14.044 1.00 96.38 151 LEU A N 1
ATOM 1146 C CA . LEU A 1 151 ? 1.494 -6.822 14.676 1.00 96.38 151 LEU A CA 1
ATOM 1147 C C . LEU A 1 151 ? 0.992 -7.359 16.020 1.00 96.38 151 LEU A C 1
ATOM 1149 O O . LEU A 1 151 ? 0.968 -6.621 16.999 1.00 96.38 151 LEU A O 1
ATOM 1153 N N . LEU A 1 152 ? 0.669 -8.652 16.113 1.00 95.50 152 LEU A N 1
ATOM 1154 C CA . LEU A 1 152 ? 0.210 -9.267 17.366 1.00 95.50 152 LEU A CA 1
ATOM 1155 C C . LEU A 1 152 ? 1.246 -9.192 18.493 1.00 95.50 152 LEU A C 1
ATOM 1157 O O . LEU A 1 152 ? 0.871 -9.125 19.662 1.00 95.50 152 LEU A O 1
ATOM 1161 N N . LYS A 1 153 ? 2.540 -9.205 18.153 1.00 95.06 153 LYS A N 1
ATOM 1162 C CA . LYS A 1 153 ? 3.638 -9.087 19.125 1.00 95.06 153 LYS A CA 1
ATOM 1163 C C . LYS A 1 153 ? 3.918 -7.643 19.529 1.00 95.06 153 LYS A C 1
ATOM 1165 O O . LYS A 1 153 ? 4.348 -7.417 20.656 1.00 95.06 153 LYS A O 1
ATOM 1170 N N . LYS A 1 154 ? 3.732 -6.700 18.604 1.00 94.44 154 LYS A N 1
ATOM 1171 C CA . LYS A 1 154 ? 4.160 -5.299 18.736 1.00 94.44 154 LYS A CA 1
ATOM 1172 C C . LYS A 1 154 ? 3.041 -4.362 19.203 1.00 94.44 154 LYS A C 1
ATOM 1174 O O . LYS A 1 154 ? 3.326 -3.343 19.817 1.00 94.44 154 LYS A O 1
ATOM 1179 N N . VAL A 1 155 ? 1.783 -4.691 18.910 1.00 94.50 155 VAL A N 1
ATOM 1180 C CA . VAL A 1 155 ? 0.639 -3.771 19.020 1.00 94.50 155 VAL A CA 1
ATOM 1181 C C . VAL A 1 155 ? -0.387 -4.308 20.011 1.00 94.50 155 VAL A C 1
ATOM 1183 O O . VAL A 1 155 ? -0.752 -5.489 19.972 1.00 94.50 155 VAL A O 1
ATOM 1186 N N . ALA A 1 156 ? -0.897 -3.443 20.889 1.00 92.12 156 ALA A N 1
ATOM 1187 C CA . ALA A 1 156 ? -1.922 -3.812 21.859 1.00 92.12 156 ALA A CA 1
ATOM 1188 C C . ALA A 1 156 ? -3.232 -4.256 21.166 1.00 92.12 156 ALA A C 1
ATOM 1190 O O . ALA A 1 156 ? -3.572 -3.728 20.111 1.00 92.12 156 ALA A O 1
ATOM 1191 N N . PRO A 1 157 ? -4.014 -5.188 21.748 1.00 90.69 157 PRO A N 1
ATOM 1192 C CA . PRO A 1 157 ? -5.295 -5.620 21.169 1.00 90.69 157 PRO A CA 1
ATOM 1193 C C . PRO A 1 157 ? -6.372 -4.529 21.106 1.00 90.69 157 PRO A C 1
ATOM 1195 O O . PRO A 1 157 ? -7.399 -4.721 20.468 1.00 90.69 157 PRO A O 1
ATOM 1198 N N . THR A 1 158 ? -6.178 -3.425 21.830 1.00 90.88 158 THR A N 1
ATOM 1199 C CA . THR A 1 158 ? -7.093 -2.277 21.855 1.00 90.88 158 THR A CA 1
ATOM 1200 C C . THR A 1 158 ? -6.852 -1.290 20.718 1.00 90.88 158 THR A C 1
ATOM 1202 O O . THR A 1 158 ? -7.704 -0.438 20.479 1.00 90.88 158 THR A O 1
ATOM 1205 N N . ASP A 1 159 ? -5.695 -1.373 20.063 1.00 93.44 159 ASP A N 1
ATOM 1206 C CA . ASP A 1 159 ? -5.331 -0.518 18.939 1.00 93.44 159 ASP A CA 1
ATOM 1207 C C . ASP A 1 159 ? -5.579 -1.243 17.623 1.00 93.44 159 ASP A C 1
ATOM 1209 O O . ASP A 1 159 ? -5.604 -2.475 17.561 1.00 93.44 159 ASP A O 1
ATOM 1213 N N . SER A 1 160 ? -5.775 -0.468 16.561 1.00 94.06 160 SER A N 1
ATOM 1214 C CA . SER A 1 160 ? -6.100 -1.037 15.267 1.00 94.06 160 SER A CA 1
ATOM 1215 C C . SER A 1 160 ? -4.863 -1.644 14.607 1.00 94.06 160 SER A C 1
ATOM 1217 O O . SER A 1 160 ? -3.816 -1.000 14.525 1.00 94.06 160 SER A O 1
ATOM 1219 N N . ARG A 1 161 ? -4.983 -2.880 14.118 1.00 96.44 161 ARG A N 1
ATOM 1220 C CA . ARG A 1 161 ? -3.894 -3.647 13.494 1.00 96.44 161 ARG A CA 1
ATOM 1221 C C . ARG A 1 161 ? -4.181 -3.848 12.017 1.00 96.44 161 ARG A C 1
ATOM 1223 O O . ARG A 1 161 ? -5.170 -4.484 11.661 1.00 96.44 161 ARG A O 1
ATOM 1230 N N . ASN A 1 162 ? -3.298 -3.352 11.161 1.00 97.00 162 ASN A N 1
ATOM 1231 C CA . ASN A 1 162 ? -3.536 -3.287 9.725 1.00 97.00 162 ASN A CA 1
ATOM 1232 C C . ASN A 1 162 ? -2.331 -3.855 8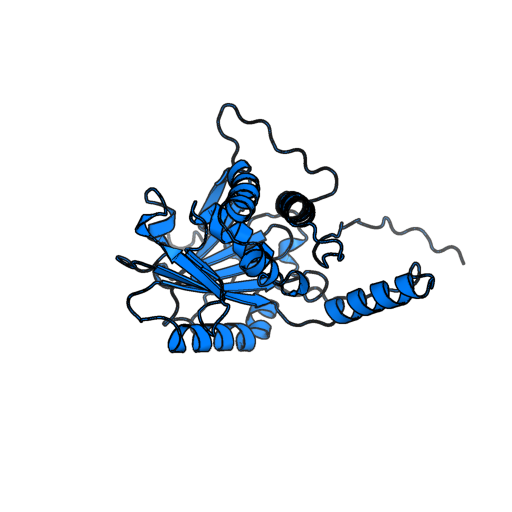.970 1.00 97.00 162 ASN A C 1
ATOM 1234 O O . ASN A 1 162 ? -1.191 -3.464 9.205 1.00 97.00 162 ASN A O 1
ATOM 1238 N N . VAL A 1 163 ? -2.562 -4.794 8.058 1.00 97.88 163 VAL A N 1
ATOM 1239 C CA . VAL A 1 163 ? -1.506 -5.299 7.170 1.00 97.88 163 VAL A CA 1
ATOM 1240 C C . VAL A 1 163 ? -1.563 -4.512 5.872 1.00 97.88 163 VAL A C 1
ATOM 1242 O O . VAL A 1 163 ? -2.642 -4.367 5.303 1.00 97.88 163 VAL A O 1
ATOM 1245 N N . PHE A 1 164 ? -0.418 -4.040 5.385 1.00 98.06 164 PHE A N 1
ATOM 1246 C CA . PHE A 1 164 ? -0.311 -3.419 4.068 1.00 98.06 164 PHE A CA 1
ATOM 1247 C C . PHE A 1 164 ? 0.547 -4.295 3.161 1.00 98.06 164 PHE A C 1
ATOM 1249 O O . PHE A 1 164 ? 1.725 -4.505 3.429 1.00 98.06 164 PHE A O 1
ATOM 1256 N N . LEU A 1 165 ? -0.037 -4.834 2.098 1.00 97.94 165 LEU A N 1
ATOM 1257 C CA . LEU A 1 165 ? 0.627 -5.692 1.131 1.00 97.94 165 LEU A CA 1
ATOM 1258 C C . LEU A 1 165 ? 0.806 -4.950 -0.192 1.00 97.94 165 LEU A C 1
ATOM 1260 O O . LEU A 1 165 ? -0.160 -4.480 -0.784 1.00 97.94 165 LEU A O 1
ATOM 1264 N N . LEU A 1 166 ? 2.038 -4.891 -0.678 1.00 96.88 166 LEU A N 1
ATOM 1265 C CA . LEU A 1 166 ? 2.370 -4.356 -1.990 1.00 96.88 166 LEU A CA 1
ATOM 1266 C C . LEU A 1 166 ? 2.590 -5.490 -2.989 1.00 96.88 166 LEU A C 1
ATOM 1268 O O . LEU A 1 166 ? 3.334 -6.438 -2.716 1.00 96.88 166 LEU A O 1
ATOM 1272 N N . VAL A 1 167 ? 1.973 -5.360 -4.159 1.00 96.06 167 VAL A N 1
ATOM 1273 C CA . VAL A 1 167 ? 2.105 -6.275 -5.292 1.00 96.06 167 VAL A CA 1
ATOM 1274 C C . VAL A 1 167 ? 2.695 -5.498 -6.460 1.00 96.06 167 VAL A C 1
ATOM 1276 O O . VAL A 1 167 ? 2.014 -4.700 -7.098 1.00 96.06 167 VAL A O 1
ATOM 1279 N N . HIS A 1 168 ? 3.987 -5.704 -6.711 1.00 94.06 168 HIS A N 1
ATOM 1280 C CA . HIS A 1 168 ? 4.662 -5.120 -7.863 1.00 94.06 168 HIS A CA 1
ATOM 1281 C C . HIS A 1 168 ? 4.309 -5.927 -9.124 1.00 94.06 168 HIS A C 1
ATOM 1283 O O . HIS A 1 168 ? 4.531 -7.142 -9.117 1.00 94.06 168 HIS A O 1
ATOM 1289 N N . PRO A 1 169 ? 3.837 -5.309 -10.222 1.00 92.06 169 PRO A N 1
ATOM 1290 C CA . PRO A 1 169 ? 3.338 -6.052 -11.380 1.00 92.06 169 PRO A CA 1
ATOM 1291 C C . PRO A 1 169 ? 4.412 -6.900 -12.064 1.00 92.06 169 PRO A C 1
ATOM 1293 O O . PRO A 1 169 ? 4.122 -7.976 -12.563 1.00 92.06 169 PRO A O 1
ATOM 1296 N N . LEU A 1 170 ? 5.673 -6.462 -12.042 1.00 92.69 170 LEU A N 1
ATOM 1297 C CA . LEU A 1 170 ? 6.790 -7.247 -12.586 1.00 92.69 170 LEU A CA 1
ATOM 1298 C C . LEU A 1 170 ? 7.252 -8.394 -11.658 1.00 92.69 170 LEU A C 1
ATOM 1300 O O . LEU A 1 170 ? 7.995 -9.267 -12.097 1.00 92.69 170 LEU A O 1
ATOM 1304 N N . ASP A 1 171 ? 6.790 -8.441 -10.402 1.00 93.31 171 ASP A N 1
ATOM 1305 C CA . ASP A 1 171 ? 6.973 -9.602 -9.515 1.00 93.31 171 ASP A CA 1
ATOM 1306 C C . ASP A 1 171 ? 5.782 -10.576 -9.608 1.00 93.31 171 ASP A C 1
ATOM 1308 O O . ASP A 1 171 ? 5.984 -11.789 -9.663 1.00 93.31 171 ASP A O 1
ATOM 1312 N N . GLN A 1 172 ? 4.550 -10.055 -9.622 1.00 93.69 172 GLN A N 1
ATOM 1313 C CA . GLN A 1 172 ? 3.303 -10.791 -9.864 1.00 93.69 172 GLN A CA 1
ATOM 1314 C C . GLN A 1 172 ? 2.292 -9.852 -10.541 1.00 93.69 172 GLN A C 1
ATOM 1316 O O . GLN A 1 172 ? 1.942 -8.824 -9.963 1.00 93.69 172 GLN A O 1
ATOM 1321 N N . LEU A 1 173 ? 1.781 -10.217 -11.720 1.00 92.44 173 LEU A N 1
ATOM 1322 C CA . LEU A 1 173 ? 0.799 -9.412 -12.456 1.00 92.44 173 LEU A CA 1
ATOM 1323 C C . LEU A 1 173 ? -0.598 -10.028 -12.341 1.00 92.44 173 LEU A C 1
ATOM 1325 O O . LEU A 1 173 ? -0.819 -11.156 -12.785 1.00 92.44 173 LEU A O 1
ATOM 1329 N N . ALA A 1 174 ? -1.536 -9.287 -11.749 1.00 93.69 174 ALA A N 1
ATOM 1330 C CA . ALA A 1 174 ? -2.940 -9.680 -11.679 1.00 93.69 174 ALA A CA 1
ATOM 1331 C C . ALA A 1 174 ? -3.656 -9.338 -12.993 1.00 93.69 174 ALA A C 1
ATOM 1333 O O . ALA A 1 174 ? -3.596 -8.190 -13.435 1.00 93.69 174 ALA A O 1
ATOM 1334 N N . ILE A 1 175 ? -4.355 -10.303 -13.597 1.00 92.19 175 ILE A N 1
ATOM 1335 C CA . ILE A 1 175 ? -5.109 -10.091 -14.844 1.00 92.19 175 ILE A CA 1
ATOM 1336 C C . ILE A 1 175 ? -6.176 -9.004 -14.684 1.00 92.19 175 ILE A C 1
ATOM 1338 O O . ILE A 1 175 ? -6.363 -8.175 -15.566 1.00 92.19 175 ILE A O 1
ATOM 1342 N N . GLU A 1 176 ? -6.799 -8.935 -13.509 1.00 91.12 176 GLU A N 1
ATOM 1343 C CA . GLU A 1 176 ? -7.854 -7.977 -13.188 1.00 91.12 176 GLU A CA 1
ATOM 1344 C C . GLU A 1 176 ? -7.356 -6.521 -13.182 1.00 91.12 176 GLU A C 1
ATOM 1346 O O . GLU A 1 176 ? -8.165 -5.602 -13.267 1.00 91.12 176 GLU A O 1
ATOM 1351 N N . CYS A 1 177 ? -6.038 -6.303 -13.087 1.00 87.56 177 CYS A N 1
ATOM 1352 C CA . CYS A 1 177 ? -5.420 -4.973 -13.126 1.00 87.56 177 CYS A CA 1
ATOM 1353 C C . CYS A 1 177 ? -5.023 -4.529 -14.545 1.00 87.56 177 CYS A C 1
ATOM 1355 O O . CYS A 1 177 ? -4.592 -3.391 -14.712 1.00 87.56 177 CYS A O 1
ATOM 1357 N N . VAL A 1 178 ? -5.143 -5.403 -15.553 1.00 82.50 178 VAL A N 1
ATOM 1358 C CA . VAL A 1 178 ? -4.756 -5.116 -16.948 1.00 82.50 178 VAL A CA 1
ATOM 1359 C C . VAL A 1 178 ? -5.933 -4.572 -17.773 1.00 82.50 178 VAL A C 1
ATOM 1361 O O . VAL A 1 178 ? -5.721 -3.803 -18.703 1.00 82.50 178 VAL A O 1
ATOM 1364 N N . ASP A 1 179 ? -7.175 -4.904 -17.413 1.00 68.75 179 ASP A N 1
ATOM 1365 C CA . ASP A 1 179 ? -8.374 -4.639 -18.230 1.00 68.75 179 ASP A CA 1
ATOM 1366 C C . ASP A 1 179 ? -8.992 -3.226 -18.051 1.00 68.75 179 ASP A C 1
ATOM 1368 O O . ASP A 1 179 ? -10.215 -3.079 -18.068 1.00 68.75 179 ASP A O 1
ATOM 1372 N N . ASP A 1 180 ? -8.185 -2.177 -17.829 1.00 67.88 180 ASP A N 1
ATOM 1373 C CA . ASP A 1 180 ? -8.620 -0.776 -17.589 1.00 67.88 180 ASP A CA 1
ATOM 1374 C C . ASP A 1 180 ? -9.688 -0.588 -16.478 1.00 67.88 180 ASP A C 1
ATOM 1376 O O . ASP A 1 180 ? -10.296 0.477 -16.329 1.00 67.88 180 ASP A O 1
ATOM 1380 N N . ASN A 1 181 ? -9.934 -1.613 -15.658 1.00 74.94 181 ASN A N 1
ATOM 1381 C CA . ASN A 1 181 ? -10.968 -1.598 -14.632 1.00 74.94 181 ASN A CA 1
ATOM 1382 C C . ASN A 1 181 ? -10.378 -1.182 -13.273 1.00 74.94 181 ASN A C 1
ATOM 1384 O O . ASN A 1 181 ? -9.586 -1.935 -12.708 1.00 74.94 181 ASN A O 1
ATOM 1388 N N . PRO A 1 182 ? -10.784 -0.041 -12.680 1.00 75.25 182 PRO A N 1
ATOM 1389 C CA . PRO A 1 182 ? -10.258 0.410 -11.389 1.00 75.25 182 PRO A CA 1
ATOM 1390 C C . PRO A 1 182 ? -10.849 -0.343 -10.182 1.00 75.25 182 PRO A C 1
ATOM 1392 O O . PRO A 1 182 ? -10.457 -0.091 -9.043 1.00 75.25 182 PRO A O 1
ATOM 1395 N N . VAL A 1 183 ? -11.825 -1.234 -10.394 1.00 86.75 183 VAL A N 1
ATOM 1396 C CA . VAL A 1 183 ? -12.577 -1.915 -9.332 1.00 86.75 183 VAL A CA 1
ATOM 1397 C C . VAL A 1 183 ? -12.427 -3.424 -9.470 1.00 86.75 183 VAL A C 1
ATOM 1399 O O . VAL A 1 183 ? -13.092 -4.046 -10.296 1.00 86.75 183 VAL A O 1
ATOM 1402 N N . ILE A 1 184 ? -11.638 -4.033 -8.585 1.00 91.00 184 ILE A N 1
ATOM 1403 C CA . ILE A 1 184 ? -11.406 -5.488 -8.591 1.00 91.00 184 ILE A CA 1
ATOM 1404 C C . ILE A 1 184 ? -11.917 -6.190 -7.328 1.00 91.00 184 ILE A C 1
ATOM 1406 O O . ILE A 1 184 ? -12.056 -7.406 -7.314 1.00 91.00 184 ILE A O 1
ATOM 1410 N N . GLY A 1 185 ? -12.274 -5.452 -6.271 1.00 91.44 185 GLY A N 1
ATOM 1411 C CA . GLY A 1 185 ? -12.647 -6.035 -4.976 1.00 91.44 185 GLY A CA 1
ATOM 1412 C C . GLY A 1 185 ? -13.855 -6.982 -5.007 1.00 91.44 185 GLY A C 1
ATOM 1413 O O . GLY A 1 185 ? -13.976 -7.832 -4.137 1.00 91.44 185 GLY A O 1
ATOM 1414 N N . HIS A 1 186 ? -14.741 -6.875 -6.003 1.00 90.00 186 HIS A N 1
ATOM 1415 C CA . HIS A 1 186 ? -15.877 -7.796 -6.169 1.00 90.00 186 HIS A CA 1
ATOM 1416 C C . HIS A 1 186 ? -15.472 -9.179 -6.711 1.00 90.00 186 HIS A C 1
ATOM 1418 O O . HIS A 1 186 ? -16.267 -10.115 -6.623 1.00 90.00 186 HIS A O 1
ATOM 1424 N N . LEU A 1 187 ? -14.262 -9.291 -7.271 1.00 91.75 187 LEU A N 1
ATOM 1425 C CA . LEU A 1 187 ? -13.672 -10.523 -7.799 1.00 91.75 187 LEU A CA 1
ATOM 1426 C C . LEU A 1 187 ? -12.823 -11.252 -6.749 1.00 91.75 187 LEU A C 1
ATOM 1428 O O . LEU A 1 187 ? -12.432 -12.395 -6.968 1.00 91.75 187 LEU A O 1
ATOM 1432 N N . LEU A 1 188 ? -12.523 -10.595 -5.625 1.00 94.38 188 LEU A N 1
ATOM 1433 C CA . LEU A 1 188 ? -11.661 -11.141 -4.586 1.00 94.38 188 LEU A CA 1
ATOM 1434 C C . LEU A 1 188 ? -12.442 -12.037 -3.621 1.00 94.38 188 LEU A C 1
ATOM 1436 O O . LEU A 1 188 ? -13.528 -11.683 -3.151 1.00 94.38 188 LEU A O 1
ATOM 1440 N N . ASP A 1 189 ? -11.846 -13.177 -3.284 1.00 95.31 189 ASP A N 1
ATOM 1441 C CA . ASP A 1 189 ? -12.402 -14.127 -2.329 1.00 95.31 189 ASP A CA 1
ATOM 1442 C C . ASP A 1 189 ? -12.375 -13.545 -0.903 1.00 95.31 189 ASP A C 1
ATOM 1444 O O . ASP A 1 189 ? -11.453 -12.801 -0.545 1.00 95.31 189 ASP A O 1
ATOM 1448 N N . PRO A 1 190 ? -13.363 -13.868 -0.051 1.00 94.25 190 PRO A N 1
ATOM 1449 C CA . PRO A 1 190 ? -13.315 -13.535 1.369 1.00 94.25 190 PRO A CA 1
ATOM 1450 C C . PRO A 1 190 ? -12.048 -14.061 2.059 1.00 94.25 190 PRO A C 1
ATOM 1452 O O . PRO A 1 190 ? -11.589 -15.165 1.770 1.00 94.25 190 PRO A O 1
ATOM 1455 N N . ILE A 1 191 ? -11.516 -13.300 3.021 1.00 93.69 191 ILE A N 1
ATOM 1456 C CA . ILE A 1 191 ? -10.344 -13.704 3.811 1.00 93.69 191 ILE A CA 1
ATOM 1457 C C . ILE A 1 191 ? -10.789 -14.163 5.203 1.00 93.69 191 ILE A C 1
ATOM 1459 O O . ILE A 1 191 ? -11.223 -13.353 6.021 1.00 93.69 191 ILE A O 1
ATOM 1463 N N . ASP A 1 192 ? -10.626 -15.454 5.488 1.00 90.94 192 ASP A N 1
ATOM 1464 C CA . ASP A 1 192 ? -11.112 -16.127 6.704 1.00 90.94 192 ASP A CA 1
ATOM 1465 C C . ASP A 1 192 ? -10.021 -16.419 7.754 1.00 90.94 192 ASP A C 1
ATOM 1467 O O . ASP A 1 192 ? -10.278 -17.053 8.772 1.00 90.94 192 ASP A O 1
ATOM 1471 N N . TYR A 1 193 ? -8.782 -15.982 7.513 1.00 90.81 193 TYR A N 1
ATOM 1472 C CA . TYR A 1 193 ? -7.621 -16.300 8.359 1.00 90.81 193 TYR A CA 1
ATOM 1473 C C . TYR A 1 193 ? -7.011 -15.083 9.075 1.00 90.81 193 TYR A C 1
ATOM 1475 O O . TYR A 1 193 ? -5.879 -15.155 9.575 1.00 90.81 193 TYR A O 1
ATOM 1483 N N . LEU A 1 194 ? -7.739 -13.963 9.100 1.00 91.50 194 LEU A N 1
ATOM 1484 C CA . LEU A 1 194 ? -7.283 -12.648 9.565 1.00 91.50 194 LEU A CA 1
ATOM 1485 C C . LEU A 1 194 ? -8.142 -12.052 10.692 1.00 91.50 194 LEU A C 1
ATOM 1487 O O . LEU A 1 194 ? -8.238 -10.837 10.815 1.00 91.50 194 LEU A O 1
ATOM 1491 N N . ASP A 1 195 ? -8.713 -12.893 11.551 1.00 87.81 195 ASP A N 1
ATOM 1492 C CA . ASP A 1 195 ? -9.607 -12.447 12.632 1.00 87.81 195 ASP A CA 1
ATOM 1493 C C . ASP A 1 195 ? -8.938 -11.506 13.654 1.00 87.81 195 ASP A C 1
ATOM 1495 O O . ASP A 1 195 ? -9.613 -10.690 14.278 1.00 87.81 195 ASP A O 1
ATOM 1499 N N . ASP A 1 196 ? -7.610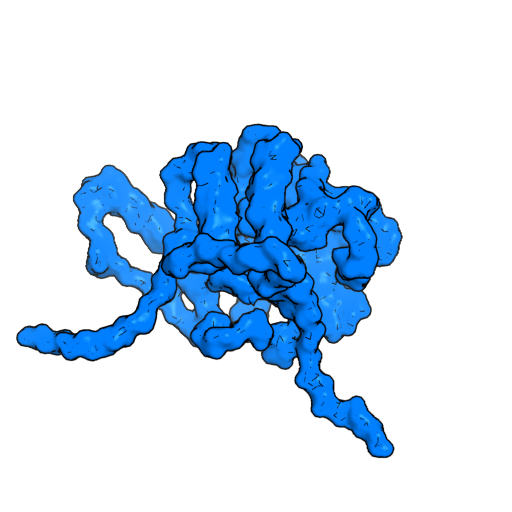 -11.582 13.811 1.00 91.00 196 ASP A N 1
ATOM 1500 C CA . ASP A 1 196 ? -6.851 -10.772 14.778 1.00 91.00 196 ASP A CA 1
ATOM 1501 C C . ASP A 1 196 ? -6.270 -9.461 14.201 1.00 91.00 196 ASP A C 1
ATOM 1503 O O . ASP A 1 196 ? -5.506 -8.763 14.883 1.00 91.00 196 ASP A O 1
ATOM 1507 N N . VAL A 1 197 ? -6.594 -9.136 12.943 1.00 94.12 197 VAL A N 1
ATOM 1508 C CA . VAL A 1 197 ? -6.283 -7.850 12.295 1.00 94.12 197 VAL A CA 1
ATOM 1509 C C . VAL A 1 197 ? -7.564 -7.205 11.778 1.00 94.12 197 VAL A C 1
ATOM 1511 O O . VAL A 1 197 ? -8.503 -7.881 11.368 1.00 94.12 197 VAL A O 1
ATOM 1514 N N . ASP A 1 198 ? -7.608 -5.878 11.776 1.00 93.94 198 ASP A N 1
ATOM 1515 C CA . ASP A 1 198 ? -8.787 -5.131 11.339 1.00 93.94 198 ASP A CA 1
ATOM 1516 C C . ASP A 1 198 ? -8.922 -5.107 9.827 1.00 93.94 198 ASP A C 1
ATOM 1518 O O . ASP A 1 198 ? -10.029 -5.218 9.284 1.00 93.94 198 ASP A O 1
ATOM 1522 N N . THR A 1 199 ? -7.785 -4.906 9.156 1.00 95.56 199 THR A N 1
ATOM 1523 C CA . THR A 1 199 ? -7.751 -4.734 7.713 1.00 95.56 199 THR A CA 1
ATOM 1524 C C . THR A 1 199 ? -6.511 -5.342 7.065 1.00 95.56 199 THR A C 1
ATOM 1526 O O . THR A 1 199 ? -5.417 -5.362 7.636 1.00 95.56 199 THR A O 1
ATOM 1529 N N . LEU A 1 200 ? -6.699 -5.809 5.830 1.00 97.19 200 LEU A N 1
ATOM 1530 C CA . LEU A 1 200 ? -5.631 -6.113 4.883 1.00 97.19 200 LEU A CA 1
ATOM 1531 C C . LEU A 1 200 ? -5.774 -5.165 3.696 1.00 97.19 200 LEU A C 1
ATOM 1533 O O . LEU A 1 200 ? -6.743 -5.246 2.945 1.00 97.19 200 LEU A O 1
ATOM 1537 N N . TRP A 1 201 ? -4.801 -4.282 3.540 1.00 97.31 201 TRP A N 1
ATOM 1538 C CA . TRP A 1 201 ? -4.650 -3.383 2.409 1.00 97.31 201 TRP A CA 1
ATOM 1539 C C . TRP A 1 201 ? -3.792 -4.076 1.369 1.00 97.31 201 TRP A C 1
ATOM 1541 O O . TRP A 1 201 ? -2.749 -4.630 1.705 1.00 97.31 201 TRP A O 1
ATOM 1551 N N . VAL A 1 202 ? -4.221 -4.046 0.116 1.00 97.56 202 VAL A N 1
ATOM 1552 C CA . VAL A 1 202 ? -3.477 -4.606 -1.006 1.00 97.56 202 VAL A CA 1
ATOM 1553 C C . VAL A 1 202 ? -3.374 -3.534 -2.071 1.00 97.56 202 VAL A C 1
ATOM 1555 O O . VAL A 1 202 ? -4.382 -3.156 -2.672 1.00 97.56 202 VAL A O 1
ATOM 1558 N N . LEU A 1 203 ? -2.157 -3.035 -2.259 1.00 96.62 203 LEU A N 1
ATOM 1559 C CA . LEU A 1 203 ? -1.802 -2.173 -3.372 1.00 96.62 203 LEU A CA 1
ATOM 1560 C C . LEU A 1 203 ? -1.326 -3.052 -4.524 1.00 96.62 203 LEU A C 1
ATOM 1562 O O . LEU A 1 203 ? -0.232 -3.620 -4.466 1.00 96.62 203 LEU A O 1
ATOM 1566 N N . TRP A 1 204 ? -2.136 -3.128 -5.570 1.00 94.44 204 TRP A N 1
ATOM 1567 C CA . TRP A 1 204 ? -1.738 -3.654 -6.864 1.00 94.44 204 TRP A CA 1
ATOM 1568 C C . TRP A 1 204 ? -1.177 -2.482 -7.662 1.00 94.44 204 TRP A C 1
ATOM 1570 O O . TRP A 1 204 ? -1.909 -1.621 -8.148 1.00 94.44 204 TRP A O 1
ATOM 1580 N N . VAL A 1 205 ? 0.150 -2.392 -7.681 1.00 87.81 205 VAL A N 1
ATOM 1581 C CA . VAL A 1 205 ? 0.857 -1.239 -8.240 1.00 87.81 205 VAL A CA 1
ATOM 1582 C C . VAL A 1 205 ? 0.556 -1.136 -9.746 1.00 87.81 205 VAL A C 1
ATOM 1584 O O . VAL A 1 205 ? 0.626 -2.155 -10.439 1.00 87.81 205 VAL A O 1
ATOM 1587 N N . PRO A 1 206 ? 0.300 0.077 -10.273 1.00 86.88 206 PRO A N 1
ATOM 1588 C CA . PRO A 1 206 ? 0.514 1.356 -9.589 1.00 86.88 206 PRO A CA 1
ATOM 1589 C C . PRO A 1 206 ? -0.653 1.898 -8.751 1.00 86.88 206 PRO A C 1
ATOM 1591 O O . PRO A 1 206 ? -0.368 2.501 -7.724 1.00 86.88 206 PRO A O 1
ATOM 1594 N N . ASP A 1 207 ? -1.927 1.682 -9.096 1.00 84.94 207 ASP A N 1
ATOM 1595 C CA . ASP A 1 207 ? -3.011 2.497 -8.499 1.00 84.94 207 ASP A CA 1
ATOM 1596 C C . ASP A 1 207 ? -4.216 1.729 -7.956 1.00 84.94 207 ASP A C 1
ATOM 1598 O O . ASP A 1 207 ? -5.110 2.334 -7.356 1.00 84.94 207 ASP A O 1
ATOM 1602 N N . HIS A 1 208 ? -4.283 0.412 -8.138 1.00 91.00 208 HIS A N 1
ATOM 1603 C CA . HIS A 1 208 ? -5.423 -0.354 -7.647 1.00 91.00 208 HIS A CA 1
ATOM 1604 C C . HIS A 1 208 ? -5.226 -0.648 -6.166 1.00 91.00 208 HIS A C 1
ATOM 1606 O O . HIS A 1 208 ? -4.333 -1.395 -5.770 1.00 91.00 208 HIS A O 1
ATOM 1612 N N . LEU A 1 209 ? -6.087 -0.080 -5.326 1.00 93.81 209 LEU A N 1
ATOM 1613 C CA . LEU A 1 209 ? -6.032 -0.274 -3.884 1.00 93.81 209 LEU A CA 1
ATOM 1614 C C . LEU A 1 209 ? -7.310 -0.943 -3.385 1.00 93.81 209 LEU A C 1
ATOM 1616 O O . LEU A 1 209 ? -8.406 -0.383 -3.445 1.00 93.81 209 LEU A O 1
ATOM 1620 N N . THR A 1 210 ? -7.162 -2.149 -2.845 1.00 95.12 210 THR A N 1
ATOM 1621 C CA . THR A 1 210 ? -8.263 -2.907 -2.240 1.00 95.12 210 THR A CA 1
ATOM 1622 C C . THR A 1 210 ? -8.011 -3.138 -0.763 1.00 95.12 210 THR A C 1
ATOM 1624 O O . THR A 1 210 ? -6.892 -3.448 -0.367 1.00 95.12 210 THR A O 1
ATOM 1627 N N . VAL A 1 211 ? -9.054 -3.037 0.056 1.00 95.00 211 VAL A N 1
ATOM 1628 C CA . VAL A 1 211 ? -8.979 -3.260 1.500 1.00 95.00 211 VAL A CA 1
ATOM 1629 C C . VAL A 1 211 ? -10.013 -4.289 1.925 1.00 95.00 211 VAL A C 1
ATOM 1631 O O . VAL A 1 211 ? -11.215 -4.068 1.776 1.00 95.00 211 VAL A O 1
ATOM 1634 N N . TRP A 1 212 ? -9.554 -5.401 2.488 1.00 95.44 212 TRP A N 1
ATOM 1635 C CA . TRP A 1 212 ? -10.410 -6.324 3.222 1.00 95.44 212 TRP A CA 1
ATOM 1636 C C . TRP A 1 212 ? -10.669 -5.753 4.611 1.00 95.44 212 TRP A C 1
ATOM 1638 O O . TRP A 1 212 ? -9.723 -5.406 5.317 1.00 95.44 212 TRP A O 1
ATOM 1648 N N . SER A 1 213 ? -11.936 -5.660 5.014 1.00 92.81 213 SER A N 1
ATOM 1649 C CA . SER A 1 213 ? -12.317 -5.268 6.372 1.00 92.81 213 SER A CA 1
ATOM 1650 C C . SER A 1 213 ? -12.871 -6.466 7.129 1.00 92.81 213 SER A C 1
ATOM 1652 O O . SER A 1 213 ? -13.981 -6.914 6.840 1.00 92.81 213 SER A O 1
ATOM 1654 N N . THR A 1 214 ? -12.159 -6.920 8.162 1.00 92.12 214 THR A N 1
ATOM 1655 C CA . THR A 1 214 ? -12.595 -8.026 9.031 1.00 92.12 214 THR A CA 1
ATOM 1656 C C . THR A 1 214 ? -13.925 -7.699 9.710 1.00 92.12 214 THR A C 1
ATOM 1658 O O . THR A 1 214 ? -14.824 -8.531 9.785 1.00 92.12 214 THR A O 1
ATOM 1661 N N . LYS A 1 215 ? -14.120 -6.442 10.122 1.00 88.19 215 LYS A N 1
ATOM 1662 C CA . LYS A 1 215 ? -15.379 -5.973 10.720 1.00 88.19 215 LYS A CA 1
ATOM 1663 C C . LYS A 1 215 ? -16.575 -6.066 9.768 1.00 88.19 215 LYS A C 1
ATOM 1665 O O . LYS A 1 215 ? -17.686 -6.341 10.214 1.00 88.19 215 LYS A O 1
ATOM 1670 N N . ARG A 1 216 ? -16.377 -5.761 8.480 1.00 88.69 216 ARG A N 1
ATOM 1671 C CA . ARG A 1 216 ? -17.456 -5.771 7.475 1.00 88.69 216 ARG A CA 1
ATOM 1672 C C . ARG A 1 216 ? -17.567 -7.093 6.724 1.00 88.69 216 ARG A C 1
ATOM 1674 O O . ARG A 1 216 ? -18.568 -7.278 6.043 1.00 88.69 216 ARG A O 1
ATOM 1681 N N . GLN A 1 217 ? -16.561 -7.962 6.838 1.00 90.50 217 GLN A N 1
ATOM 1682 C CA . GLN A 1 217 ? -16.421 -9.191 6.055 1.00 90.50 217 GLN A CA 1
ATOM 1683 C C . GLN A 1 217 ? -16.587 -8.918 4.550 1.00 90.50 217 GLN A C 1
ATOM 1685 O O . GLN A 1 217 ? -17.332 -9.602 3.852 1.00 90.50 217 GLN A O 1
ATOM 1690 N N . ALA A 1 218 ? -15.944 -7.850 4.067 1.00 91.56 218 ALA A N 1
ATOM 1691 C CA . ALA A 1 218 ? -16.088 -7.387 2.692 1.00 91.56 218 ALA A CA 1
ATOM 1692 C C . ALA A 1 218 ? -14.842 -6.651 2.187 1.00 91.56 218 ALA A C 1
ATOM 1694 O O . ALA A 1 218 ? -14.153 -5.966 2.953 1.00 91.56 218 ALA A O 1
ATOM 1695 N N . TRP A 1 219 ? -14.625 -6.738 0.873 1.00 93.88 219 TRP A N 1
ATOM 1696 C CA . TRP A 1 219 ? -13.646 -5.943 0.139 1.00 93.88 219 TRP A CA 1
ATOM 1697 C C . TRP A 1 219 ? -14.179 -4.543 -0.190 1.00 93.88 219 TRP A C 1
ATOM 1699 O O . TRP A 1 219 ? -15.336 -4.352 -0.579 1.00 93.88 219 TRP A O 1
ATOM 1709 N N . ILE A 1 220 ? -13.299 -3.556 -0.050 1.00 92.44 220 ILE A N 1
ATOM 1710 C CA . ILE A 1 220 ? -13.534 -2.143 -0.337 1.00 92.44 220 ILE A CA 1
ATOM 1711 C C . ILE A 1 220 ? -12.485 -1.698 -1.356 1.00 92.44 220 ILE A C 1
ATOM 1713 O O . ILE A 1 220 ? -11.299 -1.926 -1.149 1.00 92.44 220 ILE A O 1
ATOM 1717 N N . ASN A 1 221 ? -12.902 -1.049 -2.437 1.00 92.62 221 ASN A N 1
ATOM 1718 C CA . ASN A 1 221 ? -11.989 -0.432 -3.398 1.00 92.62 221 ASN A CA 1
ATOM 1719 C C . ASN A 1 221 ? -11.776 1.023 -2.993 1.00 92.62 221 ASN A C 1
ATOM 1721 O O . ASN A 1 221 ? -12.751 1.745 -2.771 1.00 92.62 221 ASN A O 1
ATOM 1725 N N . LEU A 1 222 ? -10.522 1.446 -2.895 1.00 90.75 222 LEU A N 1
ATOM 1726 C CA . LEU A 1 222 ? -10.143 2.830 -2.648 1.00 90.75 222 LEU A CA 1
ATOM 1727 C C . LEU A 1 222 ? -9.629 3.421 -3.960 1.00 90.75 222 LEU A C 1
ATOM 1729 O O . LEU A 1 222 ? -8.678 2.902 -4.533 1.00 90.75 222 LEU A O 1
ATOM 1733 N N . ILE A 1 223 ? -10.273 4.482 -4.445 1.00 88.50 223 ILE A N 1
ATOM 1734 C CA . ILE A 1 223 ? -9.959 5.081 -5.747 1.00 88.50 223 ILE A CA 1
ATOM 1735 C C . ILE A 1 223 ? -9.594 6.551 -5.560 1.00 88.50 223 ILE A C 1
ATOM 1737 O O . ILE A 1 223 ? -10.438 7.359 -5.167 1.00 88.50 223 ILE A O 1
ATOM 1741 N N . PHE A 1 224 ? -8.360 6.914 -5.907 1.00 83.19 224 PHE A N 1
ATOM 1742 C CA . PHE A 1 224 ? -7.898 8.303 -5.943 1.00 83.19 224 PHE A CA 1
ATOM 1743 C C . PHE A 1 224 ? -8.302 8.967 -7.268 1.00 83.19 224 PHE A C 1
ATOM 1745 O O . PHE A 1 224 ? -7.493 9.153 -8.173 1.00 83.19 224 PHE A O 1
ATOM 1752 N N . ALA A 1 225 ? -9.590 9.285 -7.406 1.00 78.31 225 ALA A N 1
ATOM 1753 C CA . ALA A 1 225 ? -10.158 9.883 -8.621 1.00 78.31 225 ALA A CA 1
ATOM 1754 C C . ALA A 1 225 ? -11.089 11.075 -8.351 1.00 78.31 225 ALA A C 1
ATOM 1756 O O . ALA A 1 225 ? -11.627 11.657 -9.290 1.00 78.31 225 ALA A O 1
ATOM 1757 N N . GLY A 1 226 ? -11.312 11.444 -7.085 1.00 67.25 226 GLY A N 1
ATOM 1758 C CA . GLY A 1 226 ? -12.190 12.564 -6.760 1.00 67.25 226 GLY A CA 1
ATOM 1759 C C . GLY A 1 226 ? -11.546 13.903 -7.114 1.00 67.25 226 GLY A C 1
ATOM 1760 O O . GLY A 1 226 ? -10.402 14.154 -6.745 1.00 67.25 226 GLY A O 1
ATOM 1761 N N . THR A 1 227 ? -12.287 14.788 -7.769 1.00 68.31 227 THR A N 1
ATOM 1762 C CA . THR A 1 227 ? -11.959 16.216 -7.848 1.00 68.31 227 THR A CA 1
ATOM 1763 C C . THR A 1 227 ? -13.028 16.989 -7.086 1.00 68.31 227 THR A C 1
ATOM 1765 O O . THR A 1 227 ? -14.223 16.707 -7.216 1.00 68.31 227 THR A O 1
ATOM 1768 N N . LEU A 1 228 ? -12.626 17.937 -6.236 1.00 69.62 228 LEU A N 1
ATOM 1769 C CA . LEU A 1 228 ? -13.592 18.870 -5.654 1.00 69.62 228 LEU A CA 1
ATOM 1770 C C . LEU A 1 228 ? -14.131 19.814 -6.743 1.00 69.62 228 LEU A C 1
ATOM 1772 O O . LEU A 1 228 ? -13.509 19.988 -7.788 1.00 69.62 228 LEU A O 1
ATOM 1776 N N . GLU A 1 229 ? -15.274 20.458 -6.491 1.00 59.06 229 GLU A N 1
ATOM 1777 C CA . GLU A 1 229 ? -16.054 21.243 -7.473 1.00 59.06 229 GLU A CA 1
ATOM 1778 C C . GLU A 1 229 ? -15.271 22.395 -8.155 1.00 59.06 229 GLU A C 1
ATOM 1780 O O . GLU A 1 229 ? -15.726 22.950 -9.149 1.00 59.06 229 GLU A O 1
ATOM 1785 N N . ASN A 1 230 ? -14.066 22.725 -7.668 1.00 67.12 230 ASN A N 1
ATOM 1786 C CA . ASN A 1 230 ? -13.167 23.744 -8.224 1.00 67.12 230 ASN A CA 1
ATOM 1787 C C . ASN A 1 230 ? -11.726 23.248 -8.470 1.00 67.12 230 ASN A C 1
ATOM 1789 O O . ASN A 1 230 ? -10.828 24.059 -8.706 1.00 67.12 230 ASN A O 1
ATOM 1793 N N . GLU A 1 231 ? -11.477 21.941 -8.401 1.00 71.50 231 GLU A N 1
ATOM 1794 C CA . GLU A 1 231 ? -10.152 21.363 -8.627 1.00 71.50 231 GLU A CA 1
ATOM 1795 C C . GLU A 1 231 ? -9.975 20.938 -10.081 1.00 71.50 231 GLU A C 1
ATOM 1797 O O . GLU A 1 231 ? -10.850 20.320 -10.691 1.00 71.50 231 GLU A O 1
ATOM 1802 N N . ARG A 1 232 ? -8.808 21.263 -10.643 1.00 73.19 232 ARG A N 1
ATOM 1803 C CA . ARG A 1 232 ? -8.393 20.697 -11.925 1.00 73.19 232 ARG A CA 1
ATOM 1804 C C . ARG A 1 232 ? -7.840 19.292 -11.682 1.00 73.19 232 ARG A C 1
ATOM 1806 O O . ARG A 1 232 ? -7.129 19.117 -10.692 1.00 73.19 232 ARG A O 1
ATOM 1813 N N . PRO A 1 233 ? -8.123 18.323 -12.570 1.00 75.88 233 PRO A N 1
ATOM 1814 C CA . PRO A 1 233 ? -7.444 17.034 -12.540 1.00 75.88 233 PRO A CA 1
ATOM 1815 C C . PRO A 1 233 ? -5.927 17.228 -12.539 1.00 75.88 233 PRO A C 1
ATOM 1817 O O . PRO A 1 233 ? -5.416 18.119 -13.224 1.00 75.88 233 PRO A O 1
ATOM 1820 N N . ILE A 1 234 ? -5.219 16.408 -11.768 1.00 80.06 234 ILE A N 1
ATOM 1821 C CA . ILE A 1 234 ? -3.755 16.426 -11.748 1.00 80.06 234 ILE A CA 1
ATOM 1822 C C . ILE A 1 234 ? -3.256 15.835 -13.070 1.00 80.06 234 ILE A C 1
ATOM 1824 O O . ILE A 1 234 ? -3.640 14.729 -13.447 1.00 80.06 234 ILE A O 1
ATOM 1828 N N . GLU A 1 235 ? -2.408 16.574 -13.783 1.00 77.81 235 GLU A N 1
ATOM 1829 C CA . GLU A 1 235 ? -1.761 16.090 -15.003 1.00 77.81 235 GLU A CA 1
ATOM 1830 C C . GLU A 1 235 ? -0.596 15.164 -14.631 1.00 77.81 235 GLU A C 1
ATOM 1832 O O . GLU A 1 235 ? 0.392 15.609 -14.050 1.00 77.81 235 GLU A O 1
ATOM 1837 N N . THR A 1 236 ? -0.705 13.877 -14.964 1.00 78.12 236 THR A N 1
ATOM 1838 C CA . THR A 1 236 ? 0.295 12.851 -14.603 1.00 78.12 236 THR A CA 1
ATOM 1839 C C . THR A 1 236 ? 1.190 12.431 -15.779 1.00 78.12 236 THR A C 1
ATOM 1841 O O . THR A 1 236 ? 2.164 11.696 -15.614 1.00 78.12 236 THR A O 1
ATOM 1844 N N . GLY A 1 237 ? 0.903 12.925 -16.989 1.00 83.00 237 GLY A N 1
ATOM 1845 C CA . GLY A 1 237 ? 1.652 12.585 -18.198 1.00 83.00 237 GLY A CA 1
ATOM 1846 C C . GLY A 1 237 ? 1.569 11.090 -18.522 1.00 83.00 237 GLY A C 1
ATOM 1847 O O . GLY A 1 237 ? 0.479 10.557 -18.694 1.00 83.00 237 GLY A O 1
ATOM 1848 N N . VAL A 1 238 ? 2.728 10.434 -18.633 1.00 81.50 238 VAL A N 1
ATOM 1849 C CA . VAL A 1 238 ? 2.842 8.982 -18.885 1.00 81.50 238 VAL A CA 1
ATOM 1850 C C . VAL A 1 238 ? 2.761 8.133 -17.614 1.00 81.50 238 VAL A C 1
ATOM 1852 O O . VAL A 1 238 ? 2.684 6.912 -17.707 1.00 81.50 238 VAL A O 1
ATOM 1855 N N . PHE A 1 239 ? 2.822 8.762 -16.440 1.00 87.38 239 PHE A N 1
ATOM 1856 C CA . PHE A 1 239 ? 2.794 8.076 -15.155 1.00 87.38 239 PHE A CA 1
ATOM 1857 C C . PHE A 1 239 ? 1.401 8.103 -14.552 1.00 87.38 239 PHE A C 1
ATOM 1859 O O . PHE A 1 239 ? 0.545 8.911 -14.923 1.00 87.38 239 PHE A O 1
ATOM 1866 N N . SER A 1 240 ? 1.188 7.231 -13.577 1.00 88.94 240 SER A N 1
ATOM 1867 C CA . SER A 1 240 ? 0.002 7.305 -12.751 1.00 88.94 240 SER A CA 1
ATOM 1868 C C . SER A 1 240 ? 0.057 8.412 -11.700 1.00 88.94 240 SER A C 1
ATOM 1870 O O . SER A 1 240 ? 1.090 9.051 -11.470 1.00 88.94 240 SER A O 1
ATOM 1872 N N . LEU A 1 241 ? -1.069 8.624 -11.013 1.00 90.25 241 LEU A N 1
ATOM 1873 C CA . LEU A 1 241 ? -1.147 9.560 -9.899 1.00 90.25 241 LEU A CA 1
ATOM 1874 C C . LEU A 1 241 ? -0.227 9.145 -8.737 1.00 90.25 241 LEU A C 1
ATOM 1876 O O . LEU A 1 241 ? 0.486 9.999 -8.208 1.00 90.25 241 LEU A O 1
ATOM 1880 N N . LEU A 1 242 ? -0.195 7.858 -8.359 1.00 92.81 242 LEU A N 1
ATOM 1881 C CA . LEU A 1 242 ? 0.692 7.404 -7.284 1.00 92.81 242 LEU A CA 1
ATOM 1882 C C . LEU A 1 242 ? 2.166 7.511 -7.688 1.00 92.81 242 LEU A C 1
ATOM 1884 O O . LEU A 1 242 ? 2.978 7.962 -6.886 1.00 92.81 242 LEU A O 1
ATOM 1888 N N . GLN A 1 243 ? 2.508 7.165 -8.930 1.00 93.44 243 GLN A N 1
ATOM 1889 C CA . GLN A 1 243 ? 3.873 7.306 -9.447 1.00 93.44 243 GLN A CA 1
ATOM 1890 C C . GLN A 1 243 ? 4.316 8.777 -9.514 1.00 93.44 243 GLN A C 1
ATOM 1892 O O . GLN A 1 243 ? 5.464 9.102 -9.216 1.00 93.44 243 GLN A O 1
ATOM 1897 N N . THR A 1 244 ? 3.399 9.694 -9.842 1.00 93.12 244 THR A N 1
ATOM 1898 C CA . THR A 1 244 ? 3.657 11.143 -9.788 1.00 93.12 244 THR A CA 1
ATOM 1899 C C . THR A 1 244 ? 3.961 11.587 -8.354 1.00 93.12 244 THR A C 1
ATOM 1901 O O . THR A 1 244 ? 4.963 12.264 -8.116 1.00 93.12 244 THR A O 1
ATOM 1904 N N . ALA A 1 245 ? 3.145 11.152 -7.388 1.00 94.56 245 ALA A N 1
ATOM 1905 C CA . ALA A 1 245 ? 3.349 11.441 -5.970 1.00 94.56 245 ALA A CA 1
ATOM 1906 C C . ALA A 1 245 ? 4.670 10.851 -5.442 1.00 94.56 245 ALA A C 1
ATOM 1908 O O . ALA A 1 245 ? 5.408 11.512 -4.712 1.00 94.56 245 ALA A O 1
ATOM 1909 N N . GLU A 1 246 ? 5.007 9.627 -5.848 1.00 95.31 246 GLU A N 1
ATOM 1910 C CA . GLU A 1 246 ? 6.281 8.993 -5.526 1.00 95.31 246 GLU A CA 1
ATOM 1911 C C . GLU A 1 246 ? 7.465 9.792 -6.078 1.00 95.31 246 GLU A C 1
ATOM 1913 O O . GLU A 1 246 ? 8.397 10.095 -5.334 1.00 95.31 246 GLU A O 1
ATOM 1918 N N . SER A 1 247 ? 7.429 10.169 -7.359 1.00 94.25 247 SER A N 1
ATOM 1919 C CA . SER A 1 247 ? 8.484 10.972 -7.983 1.00 94.25 247 SER A CA 1
ATOM 1920 C C . SER A 1 247 ? 8.707 12.286 -7.231 1.00 94.25 247 SER A C 1
ATOM 1922 O O . SER A 1 247 ? 9.849 12.708 -7.019 1.00 94.25 247 SER A O 1
ATOM 1924 N N . GLU A 1 248 ? 7.627 12.937 -6.799 1.00 95.00 248 GLU A N 1
ATOM 1925 C CA . GLU A 1 248 ? 7.695 14.161 -6.006 1.00 95.00 248 GLU A CA 1
ATOM 1926 C C . GLU A 1 248 ? 8.298 13.916 -4.615 1.00 95.00 248 GLU A C 1
ATOM 1928 O O . GLU A 1 248 ? 9.187 14.661 -4.193 1.00 95.00 248 GLU A O 1
ATOM 1933 N N . PHE A 1 249 ? 7.889 12.842 -3.933 1.00 95.75 249 PHE A N 1
ATOM 1934 C CA . PHE A 1 249 ? 8.449 12.442 -2.641 1.00 95.75 249 PHE A CA 1
ATOM 1935 C C . PHE A 1 249 ? 9.954 12.164 -2.734 1.00 95.75 249 PHE A C 1
ATOM 1937 O O . PHE A 1 249 ? 10.736 12.707 -1.952 1.00 95.75 249 PHE A O 1
ATOM 1944 N N . LEU A 1 250 ? 10.390 11.371 -3.716 1.00 94.75 250 LEU A N 1
ATOM 1945 C CA . LEU A 1 250 ? 11.805 11.041 -3.914 1.00 94.75 250 LEU A CA 1
ATOM 1946 C C . LEU A 1 250 ? 12.637 12.291 -4.229 1.00 94.75 250 LEU A C 1
ATOM 1948 O O . LEU A 1 250 ? 13.718 12.474 -3.669 1.00 94.75 250 LEU A O 1
ATOM 1952 N N . THR A 1 251 ? 12.099 13.199 -5.048 1.00 94.44 251 THR A N 1
ATOM 1953 C CA . THR A 1 251 ? 12.752 14.478 -5.365 1.00 94.44 251 THR A CA 1
ATOM 1954 C C . THR A 1 251 ? 12.914 15.348 -4.118 1.00 94.44 251 THR A C 1
ATOM 1956 O O . THR A 1 251 ? 14.009 15.839 -3.842 1.00 94.44 251 THR A O 1
ATOM 1959 N N . LYS A 1 252 ? 11.843 15.527 -3.334 1.00 94.81 252 LYS A N 1
ATOM 1960 C CA . LYS A 1 252 ? 11.842 16.375 -2.128 1.00 94.81 252 LYS A CA 1
ATOM 1961 C C . LYS A 1 252 ? 12.731 15.834 -1.010 1.00 94.81 252 LYS A C 1
ATOM 1963 O O . LYS A 1 252 ? 13.285 16.614 -0.242 1.00 94.81 252 LYS A O 1
ATOM 1968 N N . THR A 1 253 ? 12.891 14.517 -0.938 1.00 93.12 253 THR A N 1
ATOM 1969 C CA . THR A 1 253 ? 13.731 13.841 0.063 1.00 93.12 253 THR A CA 1
ATOM 1970 C C . THR A 1 253 ? 15.184 13.672 -0.387 1.00 93.12 253 THR A C 1
ATOM 1972 O O . THR A 1 253 ? 16.011 13.170 0.372 1.00 93.12 253 THR A O 1
ATOM 1975 N N . GLY A 1 254 ? 15.524 14.118 -1.604 1.00 90.00 254 GLY A N 1
ATOM 1976 C CA . GLY A 1 254 ? 16.874 14.013 -2.155 1.00 90.00 254 GLY A CA 1
ATOM 1977 C C . GLY A 1 254 ? 17.295 12.576 -2.464 1.00 90.00 254 GLY A C 1
ATOM 1978 O O . GLY A 1 254 ? 18.493 12.290 -2.523 1.00 90.00 254 GLY A O 1
ATOM 1979 N N . ASN A 1 255 ? 16.339 11.660 -2.644 1.00 83.50 255 ASN A N 1
ATOM 1980 C CA . ASN A 1 255 ? 16.646 10.287 -3.006 1.00 83.50 255 ASN A CA 1
ATOM 1981 C C . ASN A 1 255 ? 17.063 10.222 -4.478 1.00 83.50 255 ASN A C 1
ATOM 1983 O O . ASN A 1 255 ? 16.272 10.465 -5.385 1.00 83.50 255 ASN A O 1
ATOM 1987 N N . VAL A 1 256 ? 18.337 9.904 -4.697 1.00 74.44 256 VAL A N 1
ATOM 1988 C CA . VAL A 1 256 ? 18.948 9.810 -6.030 1.00 74.44 256 VAL A CA 1
ATOM 1989 C C . VAL A 1 256 ? 18.945 8.390 -6.593 1.00 74.44 256 VAL A C 1
ATOM 1991 O O . VAL A 1 256 ? 19.364 8.182 -7.730 1.00 74.44 256 VAL A O 1
ATOM 1994 N N . ASN A 1 257 ? 18.519 7.404 -5.802 1.00 72.44 257 ASN A N 1
ATOM 1995 C CA . ASN A 1 257 ? 18.439 6.025 -6.260 1.00 72.44 257 ASN A CA 1
ATOM 1996 C C . ASN A 1 257 ? 17.150 5.830 -7.066 1.00 72.44 257 ASN A C 1
ATOM 1998 O O . ASN A 1 257 ? 16.112 6.404 -6.739 1.00 72.44 257 ASN A O 1
ATOM 2002 N N . GLY A 1 258 ? 17.212 4.996 -8.105 1.00 76.31 258 GLY A N 1
ATOM 2003 C CA . GLY A 1 258 ? 16.019 4.601 -8.851 1.00 76.31 258 GLY A CA 1
ATOM 2004 C C . GLY A 1 258 ? 14.990 3.918 -7.945 1.00 76.31 258 GLY A C 1
ATOM 2005 O O . GLY A 1 258 ? 15.343 3.263 -6.959 1.00 76.31 258 GLY A O 1
ATOM 2006 N N . SER A 1 259 ? 13.711 4.066 -8.289 1.00 88.25 259 SER A N 1
ATOM 2007 C CA . SER A 1 259 ? 12.627 3.309 -7.665 1.00 88.25 259 SER A CA 1
ATOM 2008 C C . SER A 1 259 ? 12.137 2.221 -8.621 1.00 88.25 259 SER A C 1
ATOM 2010 O O . SER A 1 259 ? 11.875 2.534 -9.785 1.00 88.25 259 SER A O 1
ATOM 2012 N N . PRO A 1 260 ? 11.951 0.970 -8.148 1.00 89.12 260 PRO A N 1
ATOM 2013 C CA . PRO A 1 260 ? 11.405 -0.093 -8.988 1.00 89.12 260 PRO A CA 1
ATOM 2014 C C . PRO A 1 260 ? 9.967 0.205 -9.440 1.00 89.12 260 PRO A C 1
ATOM 2016 O O . PRO A 1 260 ? 9.515 -0.358 -10.427 1.00 89.12 260 PRO A O 1
ATOM 2019 N N . TYR A 1 261 ? 9.265 1.110 -8.753 1.00 91.38 261 TYR A N 1
ATOM 2020 C CA . TYR A 1 261 ? 7.870 1.460 -9.021 1.00 91.38 261 TYR A CA 1
ATOM 2021 C C . TYR A 1 261 ? 7.698 2.522 -10.121 1.00 91.38 261 TYR A C 1
ATOM 2023 O O . TYR A 1 261 ? 6.572 2.805 -10.532 1.00 91.38 261 TYR A O 1
ATOM 2031 N N . MET A 1 262 ? 8.799 3.065 -10.653 1.00 90.25 262 MET A N 1
ATOM 2032 C CA . MET A 1 262 ? 8.794 4.018 -11.766 1.00 90.25 262 MET A CA 1
ATOM 2033 C C . MET A 1 262 ? 8.916 3.281 -13.107 1.00 90.25 262 MET A C 1
ATOM 2035 O O . MET A 1 262 ? 10.006 3.126 -13.656 1.00 90.25 262 MET A O 1
ATOM 2039 N N . PHE A 1 263 ? 7.783 2.828 -13.643 1.00 87.62 263 PHE A N 1
ATOM 2040 C CA . PHE A 1 263 ? 7.678 2.131 -14.931 1.00 87.62 263 PHE A CA 1
ATOM 2041 C C . PHE A 1 263 ? 6.458 2.622 -15.722 1.00 87.62 263 PHE A C 1
ATOM 2043 O O . PHE A 1 263 ? 5.543 3.217 -15.159 1.00 87.62 263 PHE A O 1
ATOM 2050 N N . ALA A 1 264 ? 6.427 2.342 -17.023 1.00 84.19 264 ALA A N 1
ATOM 2051 C CA . ALA A 1 264 ? 5.265 2.580 -17.874 1.00 84.19 264 ALA A CA 1
ATOM 2052 C C . ALA A 1 264 ? 4.932 1.303 -18.650 1.00 84.19 264 ALA A C 1
ATOM 2054 O O . ALA A 1 264 ? 5.838 0.605 -19.112 1.00 84.19 264 ALA A O 1
ATOM 2055 N N . PHE A 1 265 ? 3.643 1.003 -18.798 1.00 78.62 265 PHE A N 1
ATOM 2056 C CA . PHE A 1 265 ? 3.192 -0.046 -19.704 1.00 78.62 265 PHE A CA 1
ATOM 2057 C C . PHE A 1 265 ? 3.000 0.528 -21.106 1.00 78.62 265 PHE A C 1
ATOM 2059 O O . PHE A 1 265 ? 2.409 1.591 -21.282 1.00 78.62 265 PHE A O 1
ATOM 2066 N N . SER A 1 266 ? 3.476 -0.201 -22.108 1.00 76.19 266 SER A N 1
ATOM 2067 C CA . SER A 1 266 ? 3.158 0.050 -23.508 1.00 76.19 266 SER A CA 1
ATOM 2068 C C . SER A 1 266 ? 2.673 -1.254 -24.122 1.00 76.19 266 SER A C 1
ATOM 2070 O O . SER A 1 266 ? 3.371 -2.265 -24.038 1.00 76.19 266 SER A O 1
ATOM 2072 N N . SER A 1 267 ? 1.505 -1.242 -24.760 1.00 68.12 267 SER A N 1
ATOM 2073 C CA . SER A 1 267 ? 1.145 -2.299 -25.700 1.00 68.12 267 SER A CA 1
ATOM 2074 C C . SER A 1 267 ? 2.092 -2.203 -26.896 1.00 68.12 267 SER A C 1
ATOM 2076 O O . SER A 1 267 ? 2.078 -1.201 -27.612 1.00 68.12 267 SER A O 1
ATOM 2078 N N . GLY A 1 268 ? 2.939 -3.210 -27.102 1.00 57.44 268 GLY A N 1
ATOM 2079 C CA . GLY A 1 268 ? 3.598 -3.359 -28.392 1.00 57.44 268 GLY A CA 1
ATOM 2080 C C . GLY A 1 268 ? 2.522 -3.672 -29.427 1.00 57.44 268 GLY A C 1
ATOM 2081 O O . GLY A 1 268 ? 1.806 -4.657 -29.274 1.00 57.44 268 GLY A O 1
ATOM 2082 N N . GLU A 1 269 ? 2.373 -2.838 -30.455 1.00 49.34 269 GLU A N 1
ATOM 2083 C CA . GLU A 1 269 ? 1.880 -3.369 -31.725 1.00 49.34 269 GLU A CA 1
ATOM 2084 C C . GLU A 1 269 ? 2.936 -4.383 -32.168 1.00 49.34 269 GLU A C 1
ATOM 2086 O O . GLU A 1 269 ? 4.118 -4.036 -32.190 1.00 49.34 269 GLU A O 1
ATOM 2091 N N . ASP A 1 270 ? 2.540 -5.632 -32.423 1.00 45.03 270 ASP A N 1
ATOM 2092 C CA . ASP A 1 270 ? 3.434 -6.665 -32.945 1.00 45.03 270 ASP A CA 1
ATOM 2093 C C . ASP A 1 270 ? 4.121 -6.129 -34.209 1.00 45.03 270 ASP A C 1
ATOM 2095 O O . ASP A 1 270 ? 3.565 -6.144 -35.307 1.00 45.03 270 ASP A O 1
ATOM 2099 N N . GLY A 1 271 ? 5.333 -5.604 -34.047 1.00 38.75 271 GLY A N 1
ATOM 2100 C CA . GLY A 1 271 ? 6.222 -5.330 -35.154 1.00 38.75 271 GLY A CA 1
ATOM 2101 C C . GLY A 1 271 ? 6.628 -6.677 -35.717 1.00 38.75 271 GLY A C 1
ATOM 2102 O O . GLY A 1 271 ? 7.240 -7.476 -35.007 1.00 38.75 271 GLY A O 1
ATOM 2103 N N . GLU A 1 272 ? 6.262 -6.933 -36.973 1.00 37.31 272 GLU A N 1
ATOM 2104 C CA . GLU A 1 272 ? 6.854 -7.989 -37.785 1.00 37.31 272 GLU A CA 1
ATOM 2105 C C . GLU A 1 272 ? 8.369 -8.003 -37.543 1.00 37.31 272 GLU A C 1
ATOM 2107 O O . GLU A 1 272 ? 9.097 -7.092 -37.942 1.00 37.31 272 GLU A O 1
ATOM 2112 N N . TYR A 1 273 ? 8.846 -9.036 -36.848 1.00 39.09 273 TYR A N 1
ATOM 2113 C CA . TYR A 1 273 ? 10.254 -9.390 -36.857 1.00 39.09 273 TYR A CA 1
ATOM 2114 C C . TYR A 1 273 ? 10.553 -9.956 -38.246 1.00 39.09 273 TYR A C 1
ATOM 2116 O O . TYR A 1 273 ? 10.513 -11.169 -38.454 1.00 39.09 273 TYR A O 1
ATOM 2124 N N . ASP A 1 274 ? 10.811 -9.070 -39.206 1.00 35.38 274 ASP A N 1
ATOM 2125 C CA . ASP A 1 274 ? 11.452 -9.461 -40.454 1.00 35.38 274 ASP A CA 1
ATOM 2126 C C . ASP A 1 274 ? 12.884 -9.918 -40.138 1.00 35.38 274 ASP A C 1
ATOM 2128 O O . ASP A 1 274 ? 13.678 -9.200 -39.519 1.00 35.38 274 ASP A O 1
ATOM 2132 N N . ALA A 1 275 ? 13.145 -11.170 -40.512 1.00 36.94 275 ALA A N 1
ATOM 2133 C CA . ALA A 1 275 ? 14.389 -11.910 -40.329 1.00 36.94 275 ALA A CA 1
ATOM 2134 C C . ALA A 1 275 ? 15.556 -11.393 -41.187 1.00 36.94 275 ALA A C 1
ATOM 2136 O O . ALA A 1 275 ? 15.310 -10.866 -42.297 1.00 36.94 275 ALA A O 1
#

pLDDT: mean 86.2, std 13.79, range [35.38, 98.06]

Organism: NCBI:txid1654476

Radius of gyration: 19.25 Å; chains: 1; bounding box: 69×41×62 Å

Sequence (275 aa):
MERSDIQGSIVTVIPQHTILWAVDALVQNLSADEITSLRVRSGEHLAAIITTAFMFSTPTEIDSSGGADLVFDVAAASDSSTAKMLTAGAKLAAFEAKSITGDFRRFDAQLDQMRQRGEDTSNTWHEVTVKSANTILNEARPQILRARDQLLKKVAPTDSRNVFLLVHPLDQLAIECVDDNPVIGHLLDPIDYLDDVDTLWVLWVPDHLTVWSTKRQAWINLIFAGTLENERPIETGVFSLLQTAESEFLTKTGNVNGSPYMFAFSSGEDGEYDA